Protein AF-A0A7X5D5G9-F1 (afdb_monomer)

Secondary structure (DSSP, 8-state):
-EEEEEETTTEEEEEESSS-S-EEEETT-EEEEES-EEEEE----SSS-S-TTTSTTS-SS-------EEEEEE-TT-EEEE-STT-EEEEEEE-TT-EEEEEGGGEEEEETTEEEEEEES-SSS--SS--EEEEEEE-STTEEEEEEESSSPEEEESSEEE-TTTEEEEESSPPEEEE-SSGGGTS-S--S--EEEEE-SSS-EEEE-SS----------S----PPP-------SSTTS-HHHHHHHHHHHHHHHHT-----

Solvent-accessible surface area (backbone atoms only — not comparable to full-atom values): 15563 Å² total; per-residue (Å²): 65,50,50,77,44,69,46,91,49,32,24,41,37,37,34,21,74,68,36,43,70,38,35,41,29,37,59,85,24,69,77,49,72,48,79,53,74,48,81,41,75,66,74,90,64,98,74,84,84,90,69,85,71,84,50,80,70,62,72,74,93,69,75,84,62,94,69,61,44,27,38,36,41,36,40,56,76,13,36,39,32,32,40,56,95,78,23,27,40,47,76,46,68,36,53,59,77,38,51,43,37,28,36,45,91,27,48,43,35,34,25,69,35,38,48,69,48,76,48,72,79,49,87,81,69,96,49,101,66,60,53,50,28,34,34,39,31,17,74,33,82,76,9,41,38,33,34,42,25,56,50,77,62,47,79,42,65,32,57,46,76,45,55,70,53,23,56,33,34,38,34,78,76,81,59,44,85,38,76,49,76,68,58,71,78,77,54,87,86,79,81,95,79,55,62,31,35,34,32,77,64,63,88,27,45,37,34,29,26,76,45,71,55,86,83,68,80,80,79,67,89,67,92,76,87,79,84,84,77,84,80,82,78,89,75,94,78,75,97,83,79,61,70,72,64,56,52,56,53,52,51,55,50,52,50,52,59,70,54,50,62,79,74,132

Radius of gyration: 20.41 Å; Cα contacts (8 Å, |Δi|>4): 511; chains: 1; bounding box: 40×58×58 Å

Sequence (264 aa):
MFQLTTVNELSCKAVSTDGKGALFTKAGAMIGYQGQCKFEKVLLGPEGNIAGALLGHIGRRLTGENMPLMKVISSVGSTSFYANLAQHVTIIDLYPGETLKVESENLLLFNDYCKYGFKFLAQGIISQKGLFTSELSATQQGAQVAILSEGNPLVLETPCCVDPDSIVAWTGADPEFKLDLSWKNLIGQASGESYMFDFKRAGYQVVVQPSERKSGIDIGIDGRGGRPNIQRNQTIQGAAGNIGDTLNSAGNVLERFSRMTLRR

pLDDT: mean 74.03, std 24.25, range [29.84, 98.56]

Nearest PDB structures (foldseek):
  1yox-assembly2_E  TM=7.279E-01  e=2.784E-07  Pseudomonas aeruginosa PAO1
  1yox-assembly2_D  TM=7.186E-01  e=1.103E-06  Pseudomonas aeruginosa PAO1
  1yox-assembly1_C  TM=7.330E-01  e=9.921E-07  Pseudomonas aeruginosa PAO1
  8ded-assembly1_J  TM=1.144E-01  e=3.363E+00  Western equine encephalitis virus

Structure (mmCIF, N/CA/C/O backbone):
data_AF-A0A7X5D5G9-F1
#
_entry.id   AF-A0A7X5D5G9-F1
#
loop_
_atom_site.group_PDB
_atom_site.id
_atom_site.type_symbol
_atom_site.label_atom_id
_atom_site.label_alt_id
_atom_site.label_comp_id
_atom_site.label_asym_id
_atom_site.label_entity_id
_atom_site.label_seq_id
_atom_site.pdbx_PDB_ins_code
_atom_site.Cartn_x
_atom_site.Cartn_y
_atom_site.Cartn_z
_atom_site.occupancy
_atom_site.B_iso_or_equiv
_atom_site.auth_seq_id
_atom_site.auth_comp_id
_atom_site.auth_asym_id
_atom_site.auth_atom_id
_atom_site.pdbx_PDB_model_num
ATOM 1 N N . MET A 1 1 ? -3.501 1.827 17.644 1.00 88.31 1 MET A N 1
ATOM 2 C CA . MET A 1 1 ? -2.755 1.135 16.593 1.00 88.31 1 MET A CA 1
ATOM 3 C C . MET A 1 1 ? -3.674 0.188 15.840 1.00 88.31 1 MET A C 1
ATOM 5 O O . MET A 1 1 ? -4.466 -0.528 16.449 1.00 88.31 1 MET A O 1
ATOM 9 N N . PHE A 1 2 ? -3.546 0.170 14.515 1.00 96.38 2 PHE A N 1
ATOM 10 C CA . PHE A 1 2 ? -4.108 -0.886 13.677 1.00 96.38 2 PHE A CA 1
ATOM 11 C C . PHE A 1 2 ? -3.010 -1.865 13.272 1.00 96.38 2 PHE A C 1
ATOM 13 O O . PHE A 1 2 ? -1.956 -1.437 12.798 1.00 96.38 2 PHE A O 1
ATOM 20 N N . GLN A 1 3 ? -3.282 -3.157 13.443 1.00 97.38 3 GLN A N 1
ATOM 21 C CA . GLN A 1 3 ? -2.441 -4.241 12.946 1.00 97.38 3 GLN A CA 1
ATOM 22 C C . GLN A 1 3 ? -3.082 -4.861 11.707 1.00 97.38 3 GLN A C 1
ATOM 24 O O . GLN A 1 3 ? -4.268 -5.204 11.718 1.00 97.38 3 GLN A O 1
ATOM 29 N N . LEU A 1 4 ? -2.292 -4.989 10.649 1.00 98.38 4 LEU A N 1
ATOM 30 C CA . LEU A 1 4 ? -2.701 -5.486 9.346 1.00 98.38 4 LEU A CA 1
ATOM 31 C C . LEU A 1 4 ? -2.241 -6.931 9.167 1.00 98.38 4 LEU A C 1
ATOM 33 O O . LEU A 1 4 ? -1.130 -7.294 9.547 1.00 98.38 4 LEU A O 1
ATOM 37 N N . THR A 1 5 ? -3.095 -7.748 8.555 1.00 98.12 5 THR A N 1
ATOM 38 C CA . THR A 1 5 ? -2.776 -9.126 8.154 1.00 98.12 5 THR A CA 1
ATOM 39 C C . THR A 1 5 ? -3.462 -9.460 6.834 1.00 98.12 5 THR A C 1
ATOM 41 O O . THR A 1 5 ? -4.621 -9.095 6.628 1.00 98.12 5 THR A O 1
ATOM 44 N N . THR A 1 6 ? -2.764 -10.153 5.937 1.00 97.25 6 THR A N 1
ATOM 45 C CA . THR A 1 6 ? -3.361 -10.655 4.697 1.00 97.25 6 THR A CA 1
ATOM 46 C C . THR A 1 6 ? -4.187 -11.901 5.013 1.00 97.25 6 THR A C 1
ATOM 48 O O . THR A 1 6 ? -3.763 -12.765 5.779 1.00 97.25 6 THR A O 1
ATOM 51 N N . VAL A 1 7 ? -5.380 -11.995 4.429 1.00 95.25 7 VAL A N 1
ATOM 52 C CA . VAL A 1 7 ? -6.303 -13.127 4.556 1.00 95.2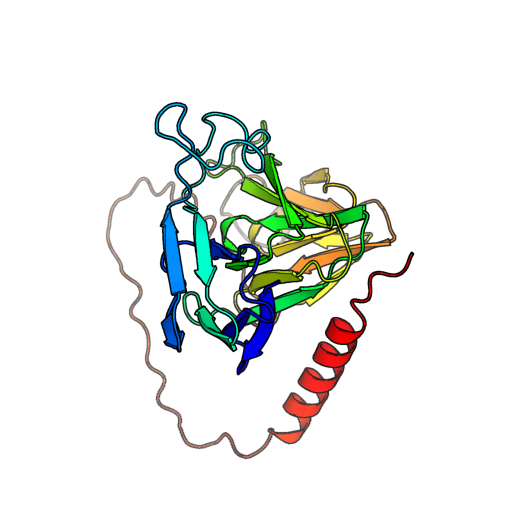5 7 VAL A CA 1
ATOM 53 C C . VAL A 1 7 ? -6.572 -13.677 3.163 1.00 95.25 7 VAL A C 1
ATOM 55 O O . VAL A 1 7 ? -7.089 -12.959 2.309 1.00 95.25 7 VAL A O 1
ATOM 58 N N . ASN A 1 8 ? -6.241 -14.954 2.953 1.00 92.75 8 ASN A N 1
ATOM 59 C CA . ASN A 1 8 ? -6.445 -15.668 1.687 1.00 92.75 8 ASN A CA 1
ATOM 60 C C . ASN A 1 8 ? -5.887 -14.919 0.464 1.00 92.75 8 ASN A C 1
ATOM 62 O O . ASN A 1 8 ? -6.521 -14.929 -0.585 1.00 92.75 8 ASN A O 1
ATOM 66 N N . GLU A 1 9 ? -4.757 -14.222 0.627 1.00 92.88 9 GLU A N 1
ATOM 67 C CA . GLU A 1 9 ? -4.044 -13.448 -0.408 1.00 92.88 9 GLU A CA 1
ATOM 68 C C . GLU A 1 9 ? -4.787 -12.229 -0.980 1.00 92.88 9 GLU A C 1
ATOM 70 O O . GLU A 1 9 ? -4.143 -11.269 -1.377 1.00 92.88 9 GLU A O 1
ATOM 75 N N . LEU A 1 10 ? -6.120 -12.211 -1.002 1.00 97.19 10 LEU A N 1
ATOM 76 C CA . LEU A 1 10 ? -6.924 -11.224 -1.740 1.00 97.19 10 LEU A CA 1
ATOM 77 C C . LEU A 1 10 ? -7.623 -10.199 -0.841 1.00 97.19 10 LEU A C 1
ATOM 79 O O . LEU A 1 10 ? -8.433 -9.389 -1.296 1.00 97.19 10 LEU A O 1
ATOM 83 N N . SER A 1 11 ? -7.405 -10.278 0.469 1.00 97.69 11 SER A N 1
ATOM 84 C CA . SER A 1 11 ? -8.049 -9.397 1.438 1.00 97.69 11 SER A CA 1
ATOM 85 C C . SER A 1 11 ? -7.084 -8.988 2.536 1.00 97.69 11 SER A C 1
ATOM 87 O O . SER A 1 11 ? -6.252 -9.769 2.986 1.00 97.69 11 SER A O 1
ATOM 89 N N . CYS A 1 12 ? -7.234 -7.759 3.014 1.00 98.50 12 CYS A N 1
ATOM 90 C CA . CYS A 1 12 ? -6.552 -7.261 4.195 1.00 98.50 12 CYS A CA 1
ATOM 91 C C . CYS A 1 12 ? -7.524 -7.238 5.372 1.00 98.50 12 CYS A C 1
ATOM 93 O O . CYS A 1 12 ? -8.586 -6.617 5.298 1.00 98.50 12 CYS A O 1
ATOM 95 N N . LYS A 1 13 ? -7.136 -7.854 6.485 1.00 98.56 13 LYS A N 1
ATOM 96 C CA . LYS A 1 13 ? -7.782 -7.701 7.787 1.00 98.56 13 LYS A CA 1
ATOM 97 C C . LYS A 1 13 ? -7.013 -6.664 8.598 1.00 98.56 13 LYS A C 1
ATOM 99 O O . LYS A 1 13 ? -5.803 -6.797 8.769 1.00 98.56 13 LYS A O 1
ATOM 104 N N . ALA A 1 14 ? -7.717 -5.670 9.126 1.00 98.38 14 ALA A N 1
ATOM 105 C CA . ALA A 1 14 ? -7.180 -4.689 10.058 1.00 98.38 14 ALA A CA 1
ATOM 106 C C . ALA A 1 14 ? -7.846 -4.858 11.428 1.00 98.38 14 ALA A C 1
ATOM 108 O O . ALA A 1 14 ? -9.072 -4.916 11.523 1.00 98.38 14 ALA A O 1
ATOM 109 N N . VAL A 1 15 ? -7.047 -4.927 12.490 1.00 98.25 15 VAL A N 1
ATOM 110 C CA . VAL A 1 15 ? -7.526 -5.044 13.875 1.00 98.25 15 VAL A CA 1
ATOM 111 C C . VAL A 1 15 ? -7.092 -3.816 14.660 1.00 98.25 15 VAL A C 1
ATOM 113 O O . VAL A 1 15 ? -5.905 -3.499 14.692 1.00 98.25 15 VAL A O 1
ATOM 116 N N . SER A 1 16 ? -8.036 -3.136 15.313 1.00 97.44 16 SER A N 1
ATOM 117 C CA . SER A 1 16 ? -7.721 -2.059 16.257 1.00 97.44 16 SER A CA 1
ATOM 118 C C . SER A 1 16 ? -7.306 -2.661 17.598 1.00 97.44 16 SER A C 1
ATOM 120 O O . SER A 1 16 ? -8.133 -3.215 18.323 1.00 97.44 16 SER A O 1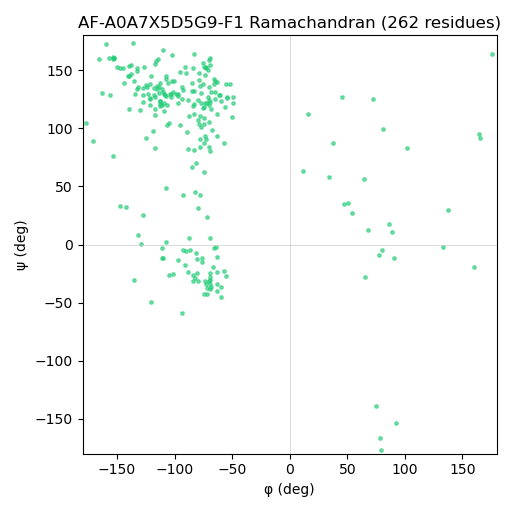
ATOM 122 N N . THR A 1 17 ? -6.019 -2.594 17.933 1.00 95.88 17 THR A N 1
ATOM 123 C CA . THR A 1 17 ? -5.458 -3.331 19.080 1.00 95.88 17 THR A CA 1
ATOM 124 C C . THR A 1 17 ? -5.617 -2.609 20.415 1.00 95.88 17 THR A C 1
ATOM 126 O O . THR A 1 17 ? -5.690 -3.255 21.454 1.00 95.88 17 THR A O 1
ATOM 129 N N . ASP A 1 18 ? -5.714 -1.283 20.407 1.00 92.62 18 ASP A N 1
ATOM 130 C CA . ASP A 1 18 ? -5.788 -0.436 21.607 1.00 92.62 18 ASP A CA 1
ATOM 131 C C . ASP A 1 18 ? -6.966 0.562 21.567 1.00 92.62 18 ASP A C 1
ATOM 133 O O . ASP A 1 18 ? -7.132 1.357 22.492 1.00 92.62 18 ASP A O 1
ATOM 137 N N . GLY A 1 19 ? -7.772 0.547 20.496 1.00 89.69 19 GLY A N 1
ATOM 138 C CA . GLY A 1 19 ? -8.865 1.500 20.274 1.00 89.69 19 GLY A CA 1
ATOM 139 C C . GLY A 1 19 ? -8.411 2.939 20.009 1.00 89.69 19 GLY A C 1
ATOM 140 O O . GLY A 1 19 ? -9.216 3.866 20.084 1.00 89.69 19 GLY A O 1
ATOM 141 N N . LYS A 1 20 ? -7.118 3.147 19.747 1.00 89.19 20 LYS A N 1
ATOM 142 C CA . LYS A 1 20 ? -6.501 4.447 19.483 1.00 89.19 20 LYS A CA 1
ATOM 143 C C . LYS A 1 20 ? -5.980 4.514 18.055 1.00 89.19 20 LYS A C 1
ATOM 145 O O . LYS A 1 20 ? -5.687 3.502 17.414 1.00 89.19 20 LYS A O 1
ATOM 150 N N . GLY A 1 21 ? -5.789 5.740 17.591 1.00 88.25 21 GLY A N 1
ATOM 151 C CA . GLY A 1 21 ? -5.238 6.008 16.273 1.00 88.25 21 GLY A CA 1
ATOM 152 C C . GLY A 1 21 ? -6.251 5.846 15.147 1.00 88.25 21 GLY A C 1
ATOM 153 O O . GLY A 1 21 ? -7.466 5.803 15.365 1.00 88.25 21 GLY A O 1
ATOM 154 N N . ALA A 1 22 ? -5.737 5.805 13.927 1.00 92.50 22 ALA A N 1
ATOM 155 C CA . ALA A 1 22 ? -6.527 5.742 12.711 1.00 92.50 22 ALA A CA 1
ATOM 156 C C . ALA A 1 22 ? -5.941 4.766 11.688 1.00 92.50 22 ALA A C 1
ATOM 158 O O . ALA A 1 22 ? -4.742 4.499 11.650 1.00 92.50 22 ALA A O 1
ATOM 159 N N . LEU A 1 23 ? -6.818 4.266 10.828 1.00 96.00 23 LEU A N 1
ATOM 160 C CA . LEU A 1 23 ? -6.461 3.568 9.603 1.00 96.00 23 LEU A CA 1
ATOM 161 C C . LEU A 1 23 ? -6.887 4.429 8.416 1.00 96.00 23 LEU A C 1
ATOM 163 O O . LEU A 1 23 ? -7.973 5.007 8.432 1.00 96.00 23 LEU A O 1
ATOM 167 N N . PHE A 1 24 ? -6.061 4.500 7.384 1.00 95.12 24 PHE A N 1
ATOM 168 C CA . PHE A 1 24 ? -6.395 5.164 6.130 1.00 95.12 24 PHE A CA 1
ATOM 169 C C . PHE A 1 24 ? -6.545 4.115 5.041 1.00 95.12 24 PHE A C 1
ATOM 171 O O . PHE A 1 24 ? -5.728 3.208 4.948 1.00 95.12 24 PHE A O 1
ATOM 178 N N . THR A 1 25 ? -7.596 4.205 4.233 1.00 95.50 25 THR A N 1
ATOM 179 C CA . THR A 1 25 ? -7.920 3.185 3.228 1.00 95.50 25 THR A CA 1
ATOM 180 C C . THR A 1 25 ? -8.512 3.799 1.971 1.00 95.50 25 THR A C 1
ATOM 182 O O . THR A 1 25 ? -9.168 4.839 2.032 1.00 95.50 25 THR A O 1
ATOM 185 N N . LYS A 1 26 ? -8.312 3.142 0.831 1.00 93.00 26 LYS A N 1
ATOM 186 C CA . LYS A 1 26 ? -8.991 3.433 -0.429 1.00 93.00 26 LYS A CA 1
ATOM 187 C C . LYS A 1 26 ? -10.508 3.396 -0.232 1.00 93.00 26 LYS A C 1
ATOM 189 O O . LYS A 1 26 ? -11.067 2.429 0.291 1.00 93.00 26 LYS A O 1
ATOM 194 N N . ALA A 1 27 ? -11.201 4.462 -0.628 1.00 89.62 27 ALA A N 1
ATOM 195 C CA . ALA A 1 27 ? -12.648 4.520 -0.482 1.00 89.62 27 ALA A CA 1
ATOM 196 C C . ALA A 1 27 ? -13.319 3.427 -1.322 1.00 89.62 27 ALA A C 1
ATOM 198 O O . ALA A 1 27 ? -12.918 3.155 -2.451 1.00 89.62 27 ALA A O 1
ATOM 199 N N . GLY A 1 28 ? -14.353 2.806 -0.756 1.00 90.69 28 GLY A N 1
ATOM 200 C CA . GLY A 1 28 ? -15.063 1.696 -1.392 1.00 90.69 28 GLY A CA 1
ATOM 201 C C . GLY A 1 28 ? -14.372 0.334 -1.274 1.00 90.69 28 GLY A C 1
ATOM 202 O O . GLY A 1 28 ? -14.982 -0.656 -1.654 1.00 90.69 28 GLY A O 1
ATOM 203 N N . ALA A 1 29 ? -13.163 0.247 -0.706 1.00 95.81 29 ALA A N 1
ATOM 204 C CA . ALA A 1 29 ? -12.456 -1.028 -0.553 1.00 95.81 29 ALA A CA 1
ATOM 205 C C . ALA A 1 29 ? -12.918 -1.863 0.657 1.00 95.81 29 ALA A C 1
ATOM 207 O O . ALA A 1 29 ? -12.544 -3.023 0.787 1.00 95.81 29 ALA A O 1
ATOM 208 N N . MET A 1 30 ? -13.699 -1.292 1.580 1.00 97.19 30 MET A N 1
ATOM 209 C CA . MET A 1 30 ? -14.206 -2.021 2.746 1.00 97.19 30 MET A CA 1
ATOM 210 C C . MET A 1 30 ? -15.268 -3.042 2.321 1.00 97.19 30 MET A C 1
ATOM 212 O O . MET A 1 30 ? -16.279 -2.675 1.726 1.00 97.19 30 MET A O 1
ATOM 216 N N . ILE A 1 31 ? -15.074 -4.300 2.719 1.00 97.31 31 ILE A N 1
ATOM 217 C CA . ILE A 1 31 ? -15.987 -5.414 2.418 1.00 97.31 31 ILE A CA 1
ATOM 218 C C . ILE A 1 31 ? -16.732 -5.950 3.651 1.00 97.31 31 ILE A C 1
ATOM 220 O O . ILE A 1 31 ? -17.692 -6.701 3.510 1.00 97.31 31 ILE A O 1
ATOM 224 N N . GLY A 1 32 ? -16.329 -5.559 4.863 1.00 97.25 32 GLY A N 1
ATOM 225 C CA . GLY A 1 32 ? -17.028 -5.915 6.100 1.00 97.25 32 GLY A CA 1
ATOM 226 C C . GLY A 1 32 ? -16.296 -5.436 7.353 1.00 97.25 32 GLY A C 1
ATOM 227 O O . GLY A 1 32 ? -15.116 -5.093 7.296 1.00 97.25 32 GLY A O 1
ATOM 228 N N . TYR A 1 33 ? -16.984 -5.413 8.496 1.00 97.75 33 TYR A N 1
ATOM 229 C CA . TYR A 1 33 ? -16.377 -5.133 9.799 1.00 97.75 33 TYR A CA 1
ATOM 230 C C . TYR A 1 33 ? -17.158 -5.789 10.946 1.00 97.75 33 TYR A C 1
ATOM 232 O O . TYR A 1 33 ? -18.323 -6.156 10.805 1.00 97.75 33 TYR A O 1
ATOM 240 N N . GLN A 1 34 ? -16.494 -5.945 12.086 1.00 97.81 34 GLN A N 1
ATOM 241 C CA . GLN A 1 34 ? -17.009 -6.490 13.336 1.00 97.81 34 GLN A CA 1
ATOM 242 C C . GLN A 1 34 ? -16.593 -5.558 14.478 1.00 97.81 34 GLN A C 1
ATOM 244 O O . GLN A 1 34 ? -15.430 -5.161 14.562 1.00 97.81 34 GLN A O 1
ATOM 249 N N . GLY A 1 35 ? -17.529 -5.224 15.366 1.00 96.25 35 GLY A N 1
ATOM 250 C CA . GLY A 1 35 ? -17.316 -4.234 16.424 1.00 96.25 35 GLY A CA 1
ATOM 251 C C . GLY A 1 35 ? -17.746 -2.827 16.007 1.00 96.25 35 GLY A C 1
ATOM 252 O O . GLY A 1 35 ? -18.643 -2.659 15.180 1.00 96.25 35 GLY A O 1
ATOM 253 N N . GLN A 1 36 ? -17.137 -1.809 16.612 1.00 95.19 36 GLN A N 1
ATOM 254 C CA . GLN A 1 36 ? -17.487 -0.409 16.386 1.00 95.19 36 GLN A CA 1
ATOM 255 C C . GLN A 1 36 ? -16.415 0.277 15.539 1.00 95.19 36 GLN A C 1
ATOM 257 O O . GLN A 1 36 ? -15.357 0.653 16.043 1.00 95.19 36 GLN A O 1
ATOM 262 N N . CYS A 1 37 ? -16.722 0.474 14.256 1.00 95.00 37 CYS A N 1
ATOM 263 C CA . CYS A 1 37 ? -15.883 1.187 13.295 1.00 95.00 37 CYS A CA 1
ATOM 264 C C . CYS A 1 37 ? -16.620 2.430 12.777 1.00 95.00 37 CYS A C 1
ATOM 266 O O . CYS A 1 37 ? -17.757 2.339 12.316 1.00 95.00 37 CYS A O 1
ATOM 268 N N . LYS A 1 38 ? -15.966 3.593 12.825 1.00 93.62 38 LYS A N 1
ATOM 269 C CA . LYS A 1 38 ? -16.439 4.852 12.239 1.00 93.62 38 LYS A CA 1
ATOM 270 C C . LYS A 1 38 ? -15.601 5.180 11.011 1.00 93.62 38 LYS A C 1
ATOM 272 O O . LYS A 1 38 ? -14.376 5.211 11.097 1.00 93.62 38 LYS A O 1
ATOM 277 N N . PHE A 1 39 ? -16.270 5.462 9.898 1.00 92.31 39 PHE A N 1
ATOM 278 C CA . PHE A 1 39 ? -15.648 5.773 8.615 1.00 92.31 39 PHE A CA 1
ATOM 279 C C . PHE A 1 39 ? -15.912 7.233 8.260 1.00 92.31 39 PHE A C 1
ATOM 281 O O . PHE A 1 39 ? -17.060 7.666 8.186 1.00 92.31 39 PHE A O 1
ATOM 288 N N . GLU A 1 40 ? -14.848 7.989 8.033 1.00 87.44 40 GLU A N 1
ATOM 289 C CA . GLU A 1 40 ? -14.899 9.407 7.704 1.00 87.44 40 GLU A CA 1
ATOM 290 C C . GLU A 1 40 ? -14.177 9.631 6.382 1.00 87.44 40 GLU A C 1
ATOM 292 O O . GLU A 1 40 ? -13.042 9.192 6.195 1.00 87.44 40 GLU A O 1
ATOM 297 N N . LYS A 1 41 ? -14.825 10.319 5.443 1.00 80.06 41 LYS A N 1
ATOM 298 C CA . LYS A 1 41 ? -14.147 10.722 4.213 1.00 80.06 41 LYS A CA 1
ATOM 299 C C . LYS A 1 41 ? -13.047 11.711 4.574 1.00 80.06 41 LYS A C 1
ATOM 301 O O . LYS A 1 41 ? -13.304 12.683 5.284 1.00 80.06 41 LYS A O 1
ATOM 306 N N . VAL A 1 42 ? -11.839 11.490 4.065 1.00 70.56 42 VAL A N 1
ATOM 307 C CA . VAL A 1 42 ? -10.761 12.468 4.213 1.00 70.56 42 VAL A CA 1
ATOM 308 C C . VAL A 1 42 ? -11.083 13.634 3.278 1.00 70.56 42 VAL A C 1
ATOM 310 O O . VAL A 1 42 ? -10.817 13.587 2.080 1.00 70.56 42 VAL A O 1
ATOM 313 N N . LEU A 1 43 ? -11.756 14.656 3.812 1.00 57.25 43 LEU A N 1
ATOM 314 C CA . LEU A 1 43 ? -12.044 15.889 3.088 1.00 57.25 43 LEU A CA 1
ATOM 315 C C . LEU A 1 43 ? -10.828 16.809 3.179 1.00 57.25 43 LEU A C 1
ATOM 317 O O . LEU A 1 43 ? -10.492 17.329 4.239 1.00 57.25 43 LEU A O 1
ATOM 321 N N . LEU A 1 44 ? -10.178 17.021 2.041 1.00 52.41 44 LEU A N 1
ATOM 322 C CA . LEU A 1 44 ? -9.107 17.998 1.890 1.00 52.41 44 LEU A CA 1
ATOM 323 C C . LEU A 1 44 ? -9.744 19.373 1.643 1.00 52.41 44 LEU A C 1
ATOM 325 O O . LEU A 1 44 ? -9.912 19.795 0.500 1.00 52.41 44 LEU A O 1
ATOM 329 N N . GLY A 1 45 ? -10.175 20.047 2.713 1.00 41.72 45 GLY A N 1
ATOM 330 C CA . GLY A 1 45 ? -10.899 21.320 2.633 1.00 41.72 45 GLY A CA 1
ATOM 331 C C . GLY A 1 45 ? -10.479 22.332 3.711 1.00 41.72 45 GLY A C 1
ATOM 332 O O . GLY A 1 45 ? -10.174 21.911 4.823 1.00 41.72 45 GLY A O 1
ATOM 333 N N . PRO A 1 46 ? -10.456 23.653 3.420 1.00 36.84 46 PRO A N 1
ATOM 334 C CA . PRO A 1 46 ? -10.034 24.685 4.378 1.00 36.84 46 PRO A CA 1
ATOM 335 C C . PRO A 1 46 ? -11.076 25.016 5.454 1.00 36.84 46 PRO A C 1
ATOM 337 O O . PRO A 1 46 ? -10.754 25.718 6.406 1.00 36.84 46 PRO A O 1
ATOM 340 N N . GLU A 1 47 ? -12.313 24.545 5.317 1.00 44.47 47 GLU A N 1
ATOM 341 C CA . GLU A 1 47 ? -13.387 24.836 6.261 1.00 44.47 47 GLU A CA 1
ATOM 342 C C . GLU A 1 47 ? -14.033 23.539 6.729 1.00 44.47 47 GLU A C 1
ATOM 344 O O . GLU A 1 47 ? -14.443 22.720 5.907 1.00 44.47 47 GLU A O 1
ATOM 349 N N . GLY A 1 48 ? -14.140 23.369 8.050 1.00 36.25 48 GLY A N 1
ATOM 350 C CA . GLY A 1 48 ? -15.056 22.371 8.603 1.00 36.25 48 GLY A CA 1
ATOM 351 C C . GLY A 1 48 ? -14.579 21.514 9.771 1.00 36.25 48 GLY A C 1
ATOM 352 O O . GLY A 1 48 ? -15.088 20.417 9.926 1.00 36.25 48 GLY A O 1
ATOM 353 N N . ASN A 1 49 ? -13.693 22.033 10.622 1.00 35.38 49 ASN A N 1
ATOM 354 C CA . ASN A 1 49 ? -13.637 21.745 12.063 1.00 35.38 49 ASN A CA 1
ATOM 355 C C . ASN A 1 49 ? -13.143 20.373 12.610 1.00 35.38 49 ASN A C 1
ATOM 357 O O . ASN A 1 49 ? -13.691 19.305 12.367 1.00 35.38 49 ASN A O 1
ATOM 361 N N . ILE A 1 50 ? -12.144 20.513 13.502 1.00 39.44 50 ILE A N 1
ATOM 362 C CA . ILE A 1 50 ? -11.655 19.643 14.597 1.00 39.44 50 ILE A CA 1
ATOM 363 C C . ILE A 1 50 ? -11.046 18.270 14.230 1.00 39.44 50 ILE A C 1
ATOM 365 O O . ILE A 1 50 ? -11.396 17.235 14.784 1.00 39.44 50 ILE A O 1
ATOM 369 N N . ALA A 1 51 ? -10.015 18.267 13.382 1.00 44.16 51 ALA A N 1
ATOM 370 C CA . ALA A 1 51 ? -8.920 17.274 13.440 1.00 44.16 51 ALA A CA 1
ATOM 371 C C . ALA A 1 51 ? -7.577 17.894 12.984 1.00 44.16 51 ALA A C 1
ATOM 373 O O . ALA A 1 51 ? -6.737 17.259 12.343 1.00 44.16 51 ALA A O 1
ATOM 374 N N . GLY A 1 52 ? -7.410 19.189 13.274 1.00 47.09 52 GLY A N 1
ATOM 375 C CA . GLY A 1 52 ? -6.436 20.102 12.670 1.00 47.09 52 GLY A CA 1
ATOM 376 C C . GLY A 1 52 ? -5.016 20.077 13.237 1.00 47.09 52 GLY A C 1
ATOM 377 O O . GLY A 1 52 ? -4.447 21.141 13.436 1.00 47.09 52 GLY A O 1
ATOM 378 N N . ALA A 1 53 ? -4.414 18.909 13.466 1.00 44.41 53 ALA A N 1
ATOM 379 C CA . ALA A 1 53 ? -2.986 18.856 13.828 1.00 44.41 53 ALA A CA 1
ATOM 380 C C . ALA A 1 53 ? -2.187 17.771 13.091 1.00 44.41 53 ALA A C 1
ATOM 382 O O . ALA A 1 53 ? -1.025 17.996 12.773 1.00 44.41 53 ALA A O 1
ATOM 383 N N . LEU A 1 54 ? -2.804 16.641 12.723 1.00 44.66 54 LEU A N 1
ATOM 384 C CA . LEU A 1 54 ? -2.118 15.596 11.942 1.00 44.66 54 LEU A CA 1
ATOM 385 C C . LEU A 1 54 ? -2.286 15.777 10.420 1.00 44.66 54 LEU A C 1
ATOM 387 O O . LEU A 1 54 ? -1.512 15.246 9.632 1.00 44.66 54 LEU A O 1
ATOM 391 N N . LEU A 1 55 ? -3.273 16.579 10.007 1.00 48.66 55 LEU A N 1
ATOM 392 C CA . LEU A 1 55 ? -3.595 16.867 8.604 1.00 48.66 55 LEU A CA 1
ATOM 393 C C . LEU A 1 55 ? -2.894 18.118 8.048 1.00 48.66 55 LEU A C 1
ATOM 395 O O . LEU A 1 55 ? -3.002 18.391 6.857 1.00 48.66 55 LEU A O 1
ATOM 399 N N . GLY A 1 56 ? -2.150 18.866 8.875 1.00 46.12 56 GLY A N 1
ATOM 400 C CA . GLY A 1 56 ? -1.515 20.139 8.493 1.00 46.12 56 GLY A CA 1
ATOM 401 C C . GLY A 1 56 ? -0.449 20.037 7.393 1.00 46.12 56 GLY A C 1
ATOM 402 O O . GLY A 1 56 ? -0.036 21.056 6.846 1.00 46.12 56 GLY A O 1
ATOM 403 N N . HIS A 1 57 ? -0.036 18.818 7.036 1.00 46.72 57 HIS A N 1
ATOM 404 C CA . HIS A 1 57 ? 0.908 18.551 5.949 1.00 46.72 57 HIS A CA 1
ATOM 405 C C . HIS A 1 57 ? 0.290 17.852 4.737 1.00 46.72 57 HIS A C 1
ATOM 407 O O . HIS A 1 57 ? 0.993 17.679 3.742 1.00 46.72 57 HIS A O 1
ATOM 413 N N . ILE A 1 58 ? -0.998 17.482 4.772 1.00 52.59 58 ILE A N 1
ATOM 414 C CA . ILE A 1 58 ? -1.663 16.961 3.575 1.00 52.59 58 ILE A CA 1
ATOM 415 C C . ILE A 1 58 ? -2.004 18.164 2.702 1.00 52.59 58 ILE A C 1
ATOM 417 O O . ILE A 1 58 ? -3.001 18.862 2.890 1.00 52.59 58 ILE A O 1
ATOM 421 N N . GLY A 1 59 ? -1.054 18.473 1.823 1.00 46.78 59 GLY A N 1
ATOM 422 C CA . GLY A 1 59 ? -1.045 19.637 0.963 1.00 46.78 59 GLY A CA 1
ATOM 423 C C . GLY A 1 59 ? -2.367 19.823 0.229 1.00 46.78 59 GLY A C 1
ATOM 424 O O . GLY A 1 59 ? -2.825 18.961 -0.512 1.00 46.78 59 GLY A O 1
ATOM 425 N N . ARG A 1 60 ? -2.953 20.998 0.469 1.00 46.62 60 ARG A N 1
ATOM 426 C CA . ARG A 1 60 ? -3.603 21.879 -0.508 1.00 46.62 60 ARG A CA 1
ATOM 427 C C . ARG A 1 60 ? -3.935 21.213 -1.847 1.00 46.62 60 ARG A C 1
ATOM 429 O O . ARG A 1 60 ? -3.041 21.007 -2.655 1.00 46.62 60 ARG A O 1
ATOM 436 N N . ARG A 1 61 ? -5.236 21.057 -2.117 1.00 43.78 61 ARG A N 1
ATOM 437 C CA . ARG A 1 61 ? -5.861 21.312 -3.433 1.00 43.78 61 ARG A CA 1
ATOM 438 C C . ARG A 1 61 ? -4.980 20.988 -4.656 1.00 43.78 61 ARG A C 1
ATOM 440 O O . ARG A 1 61 ? -4.750 21.853 -5.493 1.00 43.78 61 ARG A O 1
ATOM 447 N N . LEU A 1 62 ? -4.532 19.740 -4.755 1.00 41.44 62 LEU A N 1
ATOM 448 C CA . LEU A 1 62 ? -3.948 19.147 -5.962 1.00 41.44 62 LEU A CA 1
ATOM 449 C C . LEU A 1 62 ? -4.371 17.679 -6.106 1.00 41.44 62 LEU A C 1
ATOM 451 O O . LEU A 1 62 ? -3.636 16.860 -6.644 1.00 41.44 62 LEU A O 1
ATOM 455 N N . THR A 1 63 ? -5.572 17.308 -5.660 1.00 47.03 63 THR A N 1
ATOM 456 C CA . THR A 1 63 ? -6.093 15.966 -5.946 1.00 47.03 63 THR A CA 1
ATOM 457 C C . THR A 1 63 ? -6.688 15.938 -7.351 1.00 47.03 63 THR A C 1
ATOM 459 O O . THR A 1 63 ? -7.900 15.866 -7.531 1.00 47.03 63 THR A O 1
ATOM 462 N N . GLY A 1 64 ? -5.812 16.011 -8.356 1.00 44.50 64 GLY A N 1
ATOM 463 C CA . GLY A 1 64 ? -6.069 15.381 -9.654 1.00 44.50 64 GLY A CA 1
ATOM 464 C C . GLY A 1 64 ? -6.107 13.846 -9.546 1.00 44.50 64 GLY A C 1
ATOM 465 O O . GLY A 1 64 ? -6.392 13.169 -10.527 1.00 44.50 64 GLY A O 1
ATOM 466 N N . GLU A 1 65 ? -5.842 13.303 -8.352 1.00 51.91 65 GLU A N 1
ATOM 467 C CA . GLU A 1 65 ? -6.031 11.904 -7.989 1.00 51.91 65 GLU A CA 1
ATOM 468 C C . GLU A 1 65 ? -7.516 11.547 -7.895 1.00 51.91 65 GLU A C 1
ATOM 470 O O . GLU A 1 65 ? -8.253 12.035 -7.037 1.00 51.91 65 GLU A O 1
ATOM 475 N N . ASN A 1 66 ? -7.929 10.589 -8.717 1.00 53.59 66 ASN A N 1
ATOM 476 C CA . ASN A 1 66 ? -9.189 9.868 -8.570 1.00 53.59 66 ASN A CA 1
ATOM 477 C C . ASN A 1 66 ? -9.096 8.758 -7.495 1.00 53.59 66 ASN A C 1
ATOM 479 O O . ASN A 1 66 ? -9.729 7.713 -7.636 1.00 53.59 66 ASN A O 1
ATOM 483 N N . MET A 1 67 ? -8.285 8.930 -6.438 1.00 67.06 67 MET A N 1
ATOM 484 C CA . MET A 1 67 ? -8.229 7.975 -5.324 1.00 67.06 67 MET A CA 1
ATOM 485 C C . MET A 1 67 ? -8.678 8.614 -4.001 1.00 67.06 67 MET A C 1
ATOM 487 O O . MET A 1 67 ? -7.858 9.031 -3.184 1.00 67.06 67 MET A O 1
ATOM 491 N N . PRO A 1 68 ? -9.994 8.687 -3.748 1.00 75.06 68 PRO A N 1
ATOM 492 C CA . PRO A 1 68 ? -10.505 9.119 -2.453 1.00 75.06 68 PRO A CA 1
ATOM 493 C C . PRO A 1 68 ? -10.027 8.183 -1.330 1.00 75.06 68 PRO A C 1
ATOM 495 O O . PRO A 1 68 ? -10.227 6.972 -1.407 1.00 75.06 68 PRO A O 1
ATOM 498 N N . LEU A 1 69 ? -9.448 8.748 -0.265 1.00 85.25 69 LEU A N 1
ATOM 499 C CA . LEU A 1 69 ? -9.122 8.030 0.971 1.00 85.25 69 LEU A CA 1
ATOM 500 C C . LEU A 1 69 ? -10.227 8.198 2.029 1.00 85.25 69 LEU A C 1
ATOM 502 O O . LEU A 1 69 ? -10.889 9.236 2.135 1.00 85.25 69 LEU A O 1
ATOM 506 N N . MET A 1 70 ? -10.391 7.169 2.850 1.00 89.31 70 MET A N 1
ATOM 507 C CA . MET A 1 70 ? -11.256 7.118 4.024 1.00 89.31 70 MET A CA 1
ATOM 508 C C . MET A 1 70 ? -10.394 6.946 5.270 1.00 89.31 70 MET A C 1
ATOM 510 O O . MET A 1 70 ? -9.482 6.122 5.289 1.00 89.31 70 MET A O 1
ATOM 514 N N . LYS A 1 71 ? -10.711 7.692 6.324 1.00 92.81 71 LYS A N 1
ATOM 515 C CA . LYS A 1 71 ? -10.1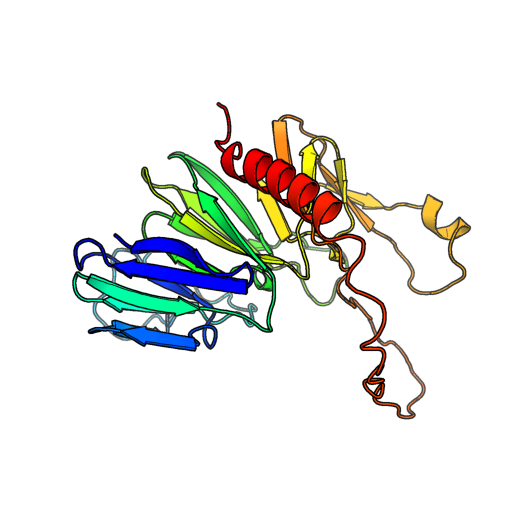66 7.505 7.664 1.00 92.81 71 LYS A CA 1
ATOM 516 C C . LYS A 1 71 ? -11.103 6.604 8.457 1.00 92.81 71 LYS A C 1
ATOM 518 O O . LYS A 1 71 ? -12.318 6.797 8.439 1.00 92.81 71 LYS A O 1
ATOM 523 N N . VAL A 1 72 ? -10.540 5.648 9.176 1.00 94.62 72 VAL A N 1
ATOM 524 C CA . VAL A 1 72 ? -11.275 4.709 10.019 1.00 94.62 72 VAL A CA 1
ATOM 525 C C . VAL A 1 72 ? -10.770 4.832 11.445 1.00 94.62 72 VAL A C 1
ATOM 527 O O . VAL A 1 72 ? -9.572 4.734 11.703 1.00 94.62 72 VAL A O 1
ATOM 530 N N . ILE A 1 73 ? -11.693 5.054 12.373 1.00 94.88 73 ILE A N 1
ATOM 531 C CA . ILE A 1 73 ? -11.445 5.055 13.817 1.00 94.88 73 ILE A CA 1
ATOM 532 C C . ILE A 1 73 ? -12.292 3.932 14.395 1.00 94.88 73 ILE A C 1
ATOM 534 O O . ILE A 1 73 ? -13.444 3.768 14.000 1.00 94.88 73 ILE A O 1
ATOM 538 N N . SER A 1 74 ? -11.732 3.110 15.276 1.00 95.19 74 SER A N 1
ATOM 539 C CA . SER A 1 74 ? -12.447 1.948 15.810 1.00 95.19 74 SER A CA 1
ATOM 540 C C . SER A 1 74 ? -12.192 1.757 17.295 1.00 95.19 74 SER A C 1
ATOM 542 O O . SER A 1 74 ? -11.145 2.159 17.798 1.00 95.19 74 SER A O 1
ATOM 544 N N . SER A 1 75 ? -13.142 1.131 17.989 1.00 96.19 75 SER A N 1
ATOM 545 C CA . SER A 1 75 ? -12.926 0.691 19.367 1.00 96.19 75 SER A CA 1
ATOM 546 C C . SER A 1 75 ? -11.941 -0.478 19.412 1.00 96.19 75 SER A C 1
ATOM 548 O O . SER A 1 75 ? -11.793 -1.219 18.436 1.00 96.19 75 SER A O 1
ATOM 550 N N . VAL A 1 76 ? -11.326 -0.687 20.577 1.00 97.19 76 VAL A N 1
ATOM 551 C CA . VAL A 1 76 ? -10.441 -1.831 20.829 1.00 97.19 76 VAL A CA 1
ATOM 552 C C . VAL A 1 76 ? -11.119 -3.158 20.465 1.00 97.19 76 VAL A C 1
ATOM 554 O O . VAL A 1 76 ? -12.308 -3.350 20.722 1.00 97.19 76 VAL A O 1
ATOM 557 N N . GLY A 1 77 ? -10.368 -4.054 19.825 1.00 95.88 77 GLY A N 1
ATOM 558 C CA . GLY A 1 77 ? -10.829 -5.372 19.383 1.00 95.88 77 GLY A CA 1
ATOM 559 C C . GLY A 1 77 ? -11.676 -5.367 18.107 1.00 95.88 77 GLY A C 1
ATOM 560 O O . GLY A 1 77 ? -11.933 -6.435 17.550 1.00 95.88 77 GLY A O 1
ATOM 561 N N . SER A 1 78 ? -12.087 -4.198 17.606 1.00 97.75 78 SER A N 1
ATOM 562 C CA . SER A 1 78 ? -12.821 -4.115 16.342 1.00 97.75 78 SER A CA 1
ATOM 563 C C . SER A 1 78 ? -11.945 -4.550 15.173 1.00 97.75 78 SER A C 1
ATOM 565 O O . SER A 1 78 ? -10.747 -4.258 15.122 1.00 97.75 78 SER A O 1
ATOM 567 N N . THR A 1 79 ? -12.566 -5.234 14.220 1.00 98.00 79 THR A N 1
ATOM 568 C CA . THR A 1 79 ? -11.915 -5.776 13.029 1.00 98.00 79 THR A CA 1
ATOM 569 C C . THR A 1 79 ? -12.616 -5.256 11.784 1.00 98.00 79 THR A C 1
ATOM 571 O O . THR A 1 79 ? -13.839 -5.306 11.707 1.00 98.00 79 THR A O 1
ATOM 574 N N . SER A 1 80 ? -11.863 -4.824 10.781 1.00 98.19 80 SER A N 1
ATOM 575 C CA . SER A 1 80 ? -12.381 -4.477 9.457 1.00 98.19 80 SER A CA 1
ATOM 576 C C . SER A 1 80 ? -11.636 -5.229 8.356 1.00 98.19 80 SER A C 1
ATOM 578 O O . SER A 1 80 ? -10.485 -5.635 8.522 1.00 98.19 80 SER A O 1
ATOM 580 N N . PHE A 1 81 ? -12.319 -5.451 7.237 1.00 98.44 81 PHE A N 1
ATOM 581 C CA . PHE A 1 81 ? -11.834 -6.221 6.097 1.00 98.44 81 PHE A CA 1
ATOM 582 C C . PHE A 1 81 ? -11.905 -5.379 4.827 1.00 98.44 81 PHE A C 1
ATOM 584 O O . PHE A 1 81 ? -12.907 -4.697 4.584 1.00 98.44 81 PHE A O 1
ATOM 591 N N . TYR A 1 82 ? -10.857 -5.461 4.011 1.00 98.50 82 TYR A N 1
ATOM 592 C CA . TYR A 1 82 ? -10.696 -4.660 2.804 1.00 98.50 82 TYR A CA 1
ATOM 593 C C . TYR A 1 82 ? -10.212 -5.510 1.638 1.00 98.50 82 TYR A C 1
ATOM 595 O O . TYR A 1 82 ? -9.344 -6.362 1.811 1.00 98.50 82 TYR A O 1
ATOM 603 N N . ALA A 1 83 ? -10.744 -5.249 0.452 1.00 97.94 83 ALA A N 1
ATOM 604 C CA . ALA A 1 83 ? -10.321 -5.865 -0.796 1.00 97.94 83 ALA A CA 1
ATOM 605 C C . ALA A 1 83 ? -10.616 -4.920 -1.964 1.00 97.94 83 ALA A C 1
ATOM 607 O O . ALA A 1 83 ? -11.456 -4.027 -1.859 1.00 97.94 83 ALA A O 1
ATOM 608 N N . ASN A 1 84 ? -9.953 -5.136 -3.096 1.00 95.94 84 ASN A N 1
ATOM 609 C CA . ASN A 1 84 ? -10.247 -4.411 -4.325 1.00 95.94 84 ASN A CA 1
ATOM 610 C C . ASN A 1 84 ? -10.185 -5.371 -5.510 1.00 95.94 84 ASN A C 1
ATOM 612 O O . ASN A 1 84 ? -9.131 -5.931 -5.775 1.00 95.94 84 ASN A O 1
ATOM 616 N N . LEU A 1 85 ? -11.313 -5.581 -6.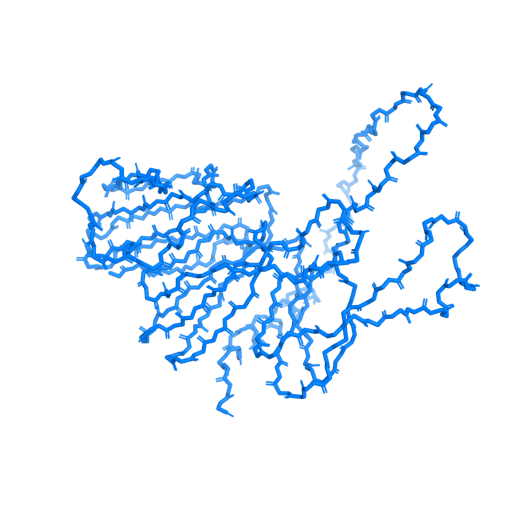195 1.00 94.50 85 LEU A N 1
ATOM 617 C CA . LEU A 1 85 ? -11.401 -6.329 -7.461 1.00 94.50 85 LEU A CA 1
ATOM 618 C C . LEU A 1 85 ? -10.661 -7.687 -7.488 1.00 94.50 85 LEU A C 1
ATOM 620 O O . LEU A 1 85 ? -10.121 -8.066 -8.521 1.00 94.50 85 LEU A O 1
ATOM 624 N N . ALA A 1 86 ? -10.637 -8.417 -6.365 1.00 95.06 86 ALA A N 1
ATOM 625 C CA . ALA A 1 86 ? -9.890 -9.674 -6.214 1.00 95.06 86 ALA A CA 1
ATOM 626 C C . ALA A 1 86 ? -8.386 -9.569 -6.559 1.00 95.06 86 ALA A C 1
ATOM 628 O O . ALA A 1 86 ? -7.765 -10.556 -6.947 1.00 95.06 86 ALA A O 1
ATOM 629 N N . GLN A 1 87 ? -7.802 -8.378 -6.414 1.00 96.75 87 GLN A N 1
ATOM 630 C CA . GLN A 1 87 ? -6.364 -8.160 -6.531 1.00 96.75 87 GLN A CA 1
ATOM 631 C C . GLN A 1 87 ? -5.627 -8.758 -5.330 1.00 96.75 87 GLN A C 1
ATOM 633 O O . GLN A 1 87 ? -6.159 -8.818 -4.218 1.00 96.75 87 GLN A O 1
ATOM 638 N N . HIS A 1 88 ? -4.387 -9.176 -5.565 1.00 97.75 88 HIS A N 1
ATOM 639 C CA . HIS A 1 88 ? -3.511 -9.715 -4.538 1.00 97.75 88 HIS A CA 1
ATOM 640 C C . HIS A 1 88 ? -3.079 -8.599 -3.578 1.00 97.75 88 HIS A C 1
ATOM 642 O O . HIS A 1 88 ? -2.723 -7.498 -4.000 1.00 97.75 88 HIS A O 1
ATOM 648 N N . VAL A 1 89 ? -3.116 -8.886 -2.280 1.00 98.38 89 VAL A N 1
ATOM 649 C CA . VAL A 1 89 ? -2.836 -7.960 -1.184 1.00 98.38 89 VAL A CA 1
ATOM 650 C C . VAL A 1 89 ? -1.512 -8.328 -0.531 1.00 98.38 89 VAL A C 1
ATOM 652 O O . VAL A 1 89 ? -1.389 -9.357 0.135 1.00 98.38 89 VAL A O 1
ATOM 655 N N . THR A 1 90 ? -0.542 -7.425 -0.640 1.00 97.62 90 THR A N 1
ATOM 656 C CA . THR A 1 90 ? 0.750 -7.549 0.049 1.00 97.62 90 THR A CA 1
ATOM 657 C C . THR A 1 90 ? 0.834 -6.505 1.148 1.00 97.62 90 THR A C 1
ATOM 659 O O . THR A 1 90 ? 0.568 -5.331 0.899 1.00 97.62 90 THR A O 1
ATOM 662 N N . ILE A 1 91 ? 1.209 -6.913 2.359 1.00 98.19 91 ILE A N 1
ATOM 663 C CA . ILE A 1 91 ? 1.502 -5.986 3.456 1.00 98.19 91 ILE A CA 1
ATOM 664 C C . ILE A 1 91 ? 3.009 -5.804 3.537 1.00 98.19 91 ILE A C 1
ATOM 666 O O . ILE A 1 91 ? 3.753 -6.780 3.577 1.00 98.19 91 ILE A O 1
ATOM 670 N N . ILE A 1 92 ? 3.432 -4.547 3.566 1.00 97.06 92 ILE A N 1
ATOM 671 C CA . ILE A 1 92 ? 4.816 -4.129 3.723 1.00 97.06 92 ILE A CA 1
ATOM 672 C C . ILE A 1 92 ? 4.941 -3.466 5.092 1.00 97.06 92 ILE A C 1
ATOM 674 O O . ILE A 1 92 ? 4.267 -2.470 5.375 1.00 97.06 92 ILE A O 1
ATOM 678 N N . ASP A 1 93 ? 5.805 -4.033 5.926 1.00 96.38 93 ASP A N 1
ATOM 679 C CA . ASP A 1 93 ? 6.239 -3.422 7.176 1.00 96.38 93 ASP A CA 1
ATOM 680 C C . ASP A 1 93 ? 7.375 -2.438 6.884 1.00 96.38 93 ASP A C 1
ATOM 682 O O . ASP A 1 93 ? 8.324 -2.770 6.175 1.00 96.38 93 ASP A O 1
ATOM 686 N N . LEU A 1 94 ? 7.280 -1.230 7.436 1.00 94.88 94 LEU A N 1
ATOM 687 C CA . LEU A 1 94 ? 8.290 -0.185 7.280 1.00 94.88 94 LEU A CA 1
ATOM 688 C C . LEU A 1 94 ? 8.971 0.105 8.621 1.00 94.88 94 LEU A C 1
ATOM 690 O O . LEU A 1 94 ? 8.314 0.255 9.659 1.00 94.88 94 LEU A O 1
ATOM 694 N N . TYR A 1 95 ? 10.294 0.230 8.597 1.00 94.44 95 TYR A N 1
ATOM 695 C CA . TYR A 1 95 ? 11.089 0.684 9.733 1.00 94.44 95 TYR A CA 1
ATOM 696 C C . TYR A 1 95 ? 11.131 2.210 9.815 1.00 94.44 95 TYR A C 1
ATOM 698 O O . TYR A 1 95 ? 11.060 2.889 8.792 1.00 94.44 95 TYR A O 1
ATOM 706 N N . PRO A 1 96 ? 11.287 2.787 11.021 1.00 94.06 96 PRO A N 1
ATOM 707 C CA . PRO A 1 96 ? 11.407 4.233 11.185 1.00 94.06 96 PRO A CA 1
A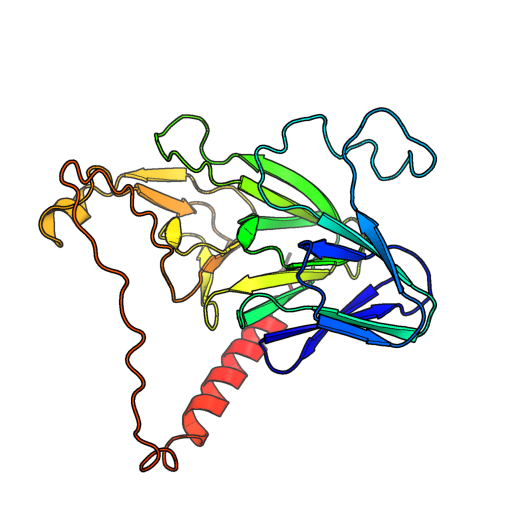TOM 708 C C . PRO A 1 96 ? 12.445 4.854 10.239 1.00 94.06 96 PRO A C 1
ATOM 710 O O . PRO A 1 96 ? 13.601 4.437 10.219 1.00 94.06 96 PRO A O 1
ATOM 713 N N . GLY A 1 97 ? 12.031 5.876 9.486 1.00 89.75 97 GLY A N 1
ATOM 714 C CA . GLY A 1 97 ? 12.873 6.555 8.493 1.00 89.75 97 GLY A CA 1
ATOM 715 C C . GLY A 1 97 ? 12.806 5.966 7.081 1.00 89.75 97 GLY A C 1
ATOM 716 O O . GLY A 1 97 ? 13.244 6.621 6.136 1.00 89.75 97 GLY A O 1
ATOM 717 N N . GLU A 1 98 ? 12.215 4.785 6.904 1.00 92.94 98 GLU A N 1
ATOM 718 C CA . GLU A 1 98 ? 11.984 4.213 5.580 1.00 92.94 98 GLU A CA 1
ATOM 719 C C . GLU A 1 98 ? 10.839 4.905 4.861 1.00 92.94 98 GLU A C 1
ATOM 721 O O . GLU A 1 98 ? 9.918 5.461 5.466 1.00 92.94 98 GLU A O 1
ATOM 726 N N . THR A 1 99 ? 10.915 4.875 3.535 1.00 94.75 99 THR A N 1
ATOM 727 C CA . THR A 1 99 ? 9.888 5.423 2.659 1.00 94.75 99 THR A CA 1
ATOM 728 C C . THR A 1 99 ? 9.587 4.442 1.542 1.00 94.75 99 THR A C 1
ATOM 730 O O . THR A 1 99 ? 10.493 3.975 0.848 1.00 94.75 99 THR A O 1
ATOM 733 N N . LEU A 1 100 ? 8.299 4.172 1.366 1.00 96.62 100 LEU A N 1
ATOM 734 C CA . LEU A 1 100 ? 7.744 3.387 0.281 1.00 96.62 100 LEU A CA 1
ATOM 735 C C . LEU A 1 100 ? 6.980 4.314 -0.656 1.00 96.62 100 LEU A C 1
ATOM 737 O O . LEU A 1 100 ? 6.129 5.092 -0.224 1.00 96.62 100 LEU A O 1
ATOM 741 N N . LYS A 1 101 ? 7.268 4.210 -1.946 1.00 95.19 101 LYS A N 1
ATOM 742 C CA . LYS A 1 101 ? 6.510 4.878 -2.998 1.00 95.19 101 LYS A CA 1
ATOM 743 C C . LYS A 1 101 ? 5.630 3.841 -3.658 1.00 95.19 101 LYS A C 1
ATOM 745 O O . LYS A 1 101 ? 6.114 2.771 -4.005 1.00 95.19 101 LYS A O 1
ATOM 750 N N . VAL A 1 102 ? 4.349 4.142 -3.781 1.00 94.19 102 VAL A N 1
ATOM 751 C CA . VAL A 1 102 ? 3.340 3.232 -4.320 1.00 94.19 102 VAL A CA 1
ATOM 752 C C . VAL A 1 102 ? 2.596 3.971 -5.416 1.00 94.19 102 VAL A C 1
ATOM 754 O O . VAL A 1 102 ? 2.199 5.124 -5.231 1.00 94.19 102 VAL A O 1
ATOM 757 N N . GLU A 1 103 ? 2.389 3.316 -6.550 1.00 90.38 103 GLU A N 1
ATOM 758 C CA . GLU A 1 103 ? 1.423 3.792 -7.531 1.00 90.38 103 GLU A CA 1
ATOM 759 C C . GLU A 1 103 ? 0.067 3.966 -6.853 1.00 90.38 103 GLU A C 1
ATOM 761 O O . GLU A 1 103 ? -0.428 3.056 -6.188 1.00 90.38 103 GLU A O 1
ATOM 766 N N . SER A 1 104 ? -0.530 5.152 -6.966 1.00 86.50 104 SER A N 1
ATOM 767 C CA . SER A 1 104 ? -1.664 5.497 -6.103 1.00 86.50 104 SER A CA 1
ATOM 768 C C . SER A 1 104 ? -2.820 4.522 -6.279 1.00 86.50 104 SER A C 1
ATOM 770 O O . SER A 1 104 ? -3.437 4.128 -5.300 1.00 86.50 104 SER A O 1
ATOM 772 N N . GLU A 1 105 ? -3.077 4.027 -7.492 1.00 86.94 105 GLU A N 1
ATOM 773 C CA . GLU A 1 105 ? -4.136 3.040 -7.711 1.00 86.94 105 GLU A CA 1
ATOM 774 C C . GLU A 1 105 ? -3.911 1.698 -6.993 1.00 86.94 105 GLU A C 1
ATOM 776 O O . GLU A 1 105 ? -4.889 1.012 -6.675 1.00 86.94 105 GLU A O 1
ATOM 781 N N . ASN A 1 106 ? -2.658 1.369 -6.674 1.00 93.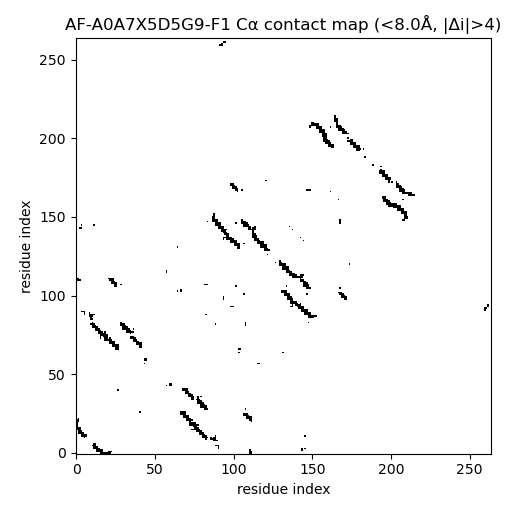69 106 ASN A N 1
ATOM 782 C CA . ASN A 1 106 ? -2.256 0.158 -5.975 1.00 93.69 106 ASN A CA 1
ATOM 783 C C . ASN A 1 106 ? -2.224 0.315 -4.452 1.00 93.69 106 ASN A C 1
ATOM 785 O O . ASN A 1 106 ? -2.018 -0.670 -3.750 1.00 93.69 106 ASN A O 1
ATOM 789 N N . LEU A 1 107 ? -2.440 1.505 -3.893 1.00 95.00 107 LEU A N 1
ATOM 790 C CA . LEU A 1 107 ? -2.521 1.660 -2.443 1.00 95.00 107 LEU A CA 1
ATOM 791 C C . LEU A 1 107 ? -3.885 1.168 -1.929 1.00 95.00 107 LEU A C 1
ATOM 793 O O . LEU A 1 107 ? -4.932 1.681 -2.328 1.00 95.00 107 LEU A O 1
ATOM 797 N N . LEU A 1 108 ? -3.893 0.189 -1.015 1.00 9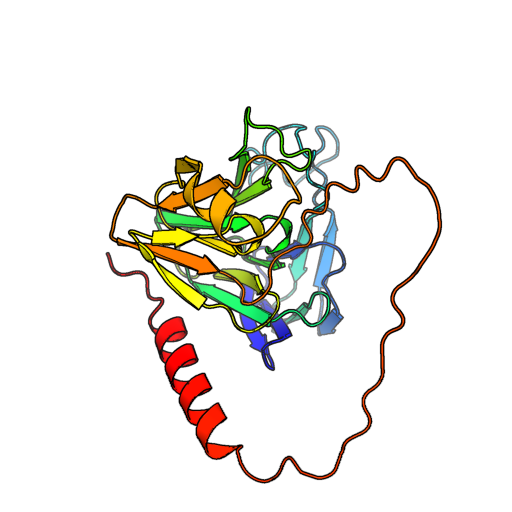6.81 108 LEU A N 1
ATOM 798 C CA . LEU A 1 108 ? -5.126 -0.299 -0.386 1.00 96.81 108 LEU A CA 1
ATOM 799 C C . LEU A 1 108 ? -5.409 0.426 0.929 1.00 96.81 108 LEU A C 1
ATOM 801 O O . LEU A 1 108 ? -6.487 0.998 1.108 1.00 96.81 108 LEU A O 1
ATOM 805 N N . LEU A 1 109 ? -4.476 0.346 1.880 1.00 97.31 109 LEU A N 1
ATOM 806 C CA . LEU A 1 109 ? -4.614 0.944 3.208 1.00 97.31 109 LEU A CA 1
ATOM 807 C C . LEU A 1 109 ? -3.284 1.001 3.957 1.00 97.31 109 LEU A C 1
ATOM 809 O O . LEU A 1 109 ? -2.363 0.254 3.658 1.00 97.31 109 LEU A O 1
ATOM 813 N N . PHE A 1 110 ? -3.197 1.870 4.954 1.00 97.62 110 PHE A N 1
ATOM 814 C CA . PHE A 1 110 ? -2.037 2.014 5.828 1.00 97.62 110 PHE A CA 1
ATOM 815 C C . PHE A 1 110 ? -2.470 2.493 7.215 1.00 97.62 110 PHE A C 1
ATOM 817 O O . PHE A 1 110 ? -3.508 3.148 7.365 1.00 97.62 110 PHE A O 1
ATOM 824 N N . ASN A 1 111 ? -1.694 2.159 8.244 1.00 96.19 111 ASN A N 1
ATOM 825 C CA . ASN A 1 111 ? -1.946 2.654 9.597 1.00 96.19 111 ASN A CA 1
ATOM 826 C C . ASN A 1 111 ? -1.355 4.060 9.811 1.00 96.19 111 ASN A C 1
ATOM 828 O O . ASN A 1 111 ? -0.523 4.542 9.046 1.00 96.19 111 ASN A O 1
ATOM 832 N N . ASP A 1 112 ? -1.798 4.746 10.861 1.00 93.44 112 ASP A N 1
ATOM 833 C CA . ASP A 1 112 ? -1.398 6.121 11.187 1.00 93.44 112 ASP A CA 1
ATOM 834 C C . ASP A 1 112 ? 0.057 6.290 11.654 1.00 93.44 112 ASP A C 1
ATOM 836 O O . ASP A 1 112 ? 0.464 7.391 12.026 1.00 93.44 112 ASP A O 1
ATOM 840 N N . TYR A 1 113 ? 0.855 5.222 11.610 1.00 94.88 113 TYR A N 1
ATOM 841 C CA . TYR A 1 113 ? 2.301 5.273 11.834 1.00 94.88 113 TYR A CA 1
ATOM 842 C C . TYR A 1 113 ? 3.058 5.589 10.532 1.00 94.88 113 TYR A C 1
ATOM 844 O O . TYR A 1 113 ? 4.272 5.795 10.545 1.00 94.88 113 TYR A O 1
ATOM 852 N N . CYS A 1 114 ? 2.342 5.678 9.408 1.00 92.69 114 CYS A N 1
ATOM 853 C CA . CYS A 1 114 ? 2.848 6.200 8.149 1.00 92.69 114 CYS A CA 1
ATOM 854 C C . CYS A 1 114 ? 2.456 7.674 7.986 1.00 92.69 114 CYS A C 1
ATOM 856 O O . CYS A 1 114 ? 1.283 8.047 8.074 1.00 92.69 114 CYS A O 1
ATOM 858 N N . LYS A 1 115 ? 3.433 8.520 7.662 1.00 91.19 115 LYS A N 1
ATOM 859 C CA . LYS A 1 115 ? 3.193 9.847 7.098 1.00 91.19 115 LYS A CA 1
ATOM 860 C C . LYS A 1 115 ? 2.897 9.694 5.607 1.00 91.19 115 LYS A C 1
ATOM 862 O O . LYS A 1 115 ? 3.722 9.154 4.878 1.00 91.19 115 LYS A O 1
ATOM 867 N N . TYR A 1 116 ? 1.749 10.207 5.176 1.00 87.94 116 TYR A N 1
ATOM 868 C CA . TYR A 1 116 ? 1.324 10.210 3.777 1.00 87.94 116 TYR A CA 1
ATOM 869 C C . TYR A 1 116 ? 1.739 11.504 3.067 1.00 87.94 116 TYR A C 1
ATOM 871 O O . TYR A 1 116 ? 1.510 12.606 3.575 1.00 87.94 116 TYR A O 1
ATOM 879 N N . GLY A 1 117 ? 2.320 11.358 1.884 1.00 84.31 117 GLY A N 1
ATOM 880 C CA . GLY A 1 117 ? 2.624 12.408 0.924 1.00 84.31 117 GLY A CA 1
ATOM 881 C C . GLY A 1 117 ? 2.248 11.973 -0.490 1.00 84.31 117 GLY A C 1
ATOM 882 O O . GLY A 1 117 ? 1.867 10.828 -0.726 1.00 84.31 117 GLY A O 1
ATOM 883 N N . PHE A 1 118 ? 2.354 12.900 -1.435 1.00 79.25 118 PHE A N 1
ATOM 884 C CA . PHE A 1 118 ? 2.088 12.646 -2.846 1.00 79.25 118 PHE A CA 1
ATOM 885 C C . PHE A 1 118 ? 3.216 13.222 -3.692 1.00 79.25 118 PHE A C 1
ATOM 887 O O . PHE A 1 118 ? 3.810 14.249 -3.347 1.00 79.25 118 PHE A O 1
ATOM 894 N N . LYS A 1 119 ? 3.471 12.589 -4.832 1.00 77.75 119 LYS A N 1
ATOM 895 C CA . LYS A 1 119 ? 4.408 13.084 -5.834 1.00 77.75 119 LYS A CA 1
ATOM 896 C C . LYS A 1 119 ? 3.960 12.708 -7.239 1.00 77.75 119 LYS A C 1
ATOM 898 O O . LYS A 1 119 ? 3.324 11.682 -7.464 1.00 77.75 119 LYS A O 1
ATOM 903 N N . PHE A 1 120 ? 4.358 13.536 -8.192 1.00 74.69 120 PHE A N 1
ATOM 904 C CA . PHE A 1 120 ? 4.184 13.274 -9.612 1.00 74.69 120 PHE A CA 1
ATOM 905 C C . PHE A 1 120 ? 5.539 12.919 -10.203 1.00 74.69 120 PHE A C 1
ATOM 907 O O . PHE A 1 120 ? 6.456 13.735 -10.146 1.00 74.69 120 PHE A O 1
ATOM 914 N N . LEU A 1 121 ? 5.670 11.723 -10.773 1.00 69.44 121 LEU A N 1
ATOM 915 C CA . LEU A 1 121 ? 6.904 11.337 -11.464 1.00 69.44 121 LEU A CA 1
ATOM 916 C C . LEU A 1 121 ? 6.991 11.900 -12.893 1.00 69.44 121 LEU A C 1
ATOM 918 O O . LEU A 1 121 ? 8.085 12.090 -13.409 1.00 69.44 121 LEU A O 1
ATOM 922 N N . ALA A 1 122 ? 5.853 12.196 -13.528 1.00 58.53 122 ALA A N 1
ATOM 923 C CA . ALA A 1 122 ? 5.762 12.475 -14.964 1.00 58.53 122 ALA A CA 1
ATOM 924 C C . ALA A 1 122 ? 5.512 13.959 -15.300 1.00 58.53 122 ALA A C 1
ATOM 926 O O . ALA A 1 122 ? 4.620 14.292 -16.083 1.00 58.53 122 ALA A O 1
ATOM 927 N N . GLN A 1 123 ? 6.275 14.884 -14.715 1.00 48.75 123 GLN A N 1
ATOM 928 C CA . GLN A 1 123 ? 6.184 16.295 -15.100 1.00 48.75 123 GLN A CA 1
ATOM 929 C C . GLN A 1 123 ? 6.948 16.532 -16.420 1.00 48.75 123 GLN A C 1
ATOM 931 O O . GLN A 1 123 ? 8.103 16.936 -16.398 1.00 48.75 123 GLN A O 1
ATOM 936 N N . GLY A 1 124 ? 6.314 16.272 -17.574 1.00 46.34 124 GLY A N 1
ATOM 937 C CA . GLY A 1 124 ? 6.790 16.799 -18.868 1.00 46.34 124 GLY A CA 1
ATOM 938 C C . GLY A 1 124 ? 6.887 15.851 -20.069 1.00 46.34 124 GLY A C 1
ATOM 939 O O . GLY A 1 124 ? 7.206 16.335 -21.150 1.00 46.34 124 GLY A O 1
ATOM 940 N N . ILE A 1 125 ? 6.587 14.553 -19.945 1.00 44.12 125 ILE A N 1
ATOM 941 C CA . ILE A 1 125 ? 6.590 13.613 -21.084 1.00 44.12 125 ILE A CA 1
ATOM 942 C C . ILE A 1 125 ? 5.220 12.934 -21.150 1.00 44.12 125 ILE A C 1
ATOM 944 O O . ILE A 1 125 ? 4.947 11.984 -20.432 1.00 44.12 125 ILE A O 1
ATOM 948 N N . ILE A 1 126 ? 4.331 13.556 -21.923 1.00 43.34 126 ILE A N 1
ATOM 949 C CA . ILE A 1 126 ? 3.137 13.039 -22.617 1.00 43.34 126 ILE A CA 1
ATOM 950 C C . ILE A 1 126 ? 2.679 11.608 -22.238 1.00 43.34 126 ILE A C 1
ATOM 952 O O . ILE A 1 126 ? 2.579 10.727 -23.081 1.00 43.34 126 ILE A O 1
ATOM 956 N N . SER A 1 127 ? 2.277 11.393 -20.988 1.00 44.59 127 SER A N 1
ATOM 957 C CA . SER A 1 127 ? 1.249 10.408 -20.658 1.00 44.59 127 SER A CA 1
ATOM 958 C C . SER A 1 127 ? 0.081 11.180 -20.066 1.00 44.59 127 SER A C 1
ATOM 960 O O . SER A 1 127 ? 0.205 11.852 -19.043 1.00 44.59 127 SER A O 1
ATOM 962 N N . GLN A 1 128 ? -1.066 11.140 -20.747 1.00 43.09 128 GLN A N 1
ATOM 963 C CA . GLN A 1 128 ? -2.294 11.841 -20.346 1.00 43.09 128 GLN A CA 1
ATOM 964 C C . GLN A 1 128 ? -2.869 11.333 -19.007 1.00 43.09 128 GLN A C 1
ATOM 966 O O . GLN A 1 128 ? -3.834 11.896 -18.492 1.00 43.09 128 GLN A O 1
ATOM 971 N N . LYS A 1 129 ? -2.246 10.315 -18.404 1.00 51.62 129 LYS A N 1
ATOM 972 C CA . LYS A 1 129 ? -2.384 9.953 -16.997 1.00 51.62 129 LYS A CA 1
ATOM 973 C C . LYS A 1 129 ? -1.005 10.085 -16.352 1.00 51.62 129 LYS A C 1
ATOM 975 O O . LYS A 1 129 ? -0.171 9.197 -16.478 1.00 51.62 129 LYS A O 1
ATOM 980 N N . GLY A 1 130 ? -0.737 11.207 -15.685 1.00 52.31 130 GLY A N 1
ATOM 981 C CA . GLY A 1 130 ? 0.469 11.314 -14.863 1.00 52.31 130 GLY A CA 1
ATOM 982 C C . GLY A 1 130 ? 0.503 10.171 -13.842 1.00 52.31 130 GLY A C 1
ATOM 983 O O . GLY A 1 130 ? -0.531 9.842 -13.266 1.00 52.31 130 GLY A O 1
ATOM 984 N N . LEU A 1 131 ? 1.670 9.561 -13.627 1.00 64.31 131 LEU A N 1
ATOM 985 C CA . LEU A 1 131 ? 1.847 8.525 -12.606 1.00 64.31 131 LEU A CA 1
ATOM 986 C C . LEU A 1 131 ? 1.825 9.187 -11.225 1.00 64.31 131 LEU A C 1
ATOM 988 O O . LEU A 1 131 ? 2.840 9.678 -10.715 1.00 64.31 131 LEU A O 1
ATOM 992 N N . PHE A 1 132 ? 0.621 9.271 -10.661 1.00 77.25 132 PHE A N 1
ATOM 993 C CA . PHE A 1 132 ? 0.386 9.737 -9.304 1.00 77.25 132 PHE A CA 1
ATOM 994 C C . PHE A 1 132 ? 0.945 8.711 -8.334 1.00 77.25 132 PHE A C 1
ATOM 996 O O . PHE A 1 132 ? 0.470 7.577 -8.257 1.00 77.25 132 PHE A O 1
ATOM 1003 N N . THR A 1 133 ? 1.944 9.115 -7.567 1.00 85.38 133 THR A N 1
ATOM 1004 C CA . THR A 1 133 ? 2.625 8.237 -6.625 1.00 85.38 133 THR A CA 1
ATOM 1005 C C . THR A 1 133 ? 2.327 8.694 -5.207 1.00 85.38 133 THR A C 1
ATOM 1007 O O . THR A 1 133 ? 2.623 9.829 -4.827 1.00 85.38 133 THR A O 1
ATOM 1010 N N . SER A 1 134 ? 1.779 7.779 -4.418 1.00 87.75 134 SER A N 1
ATOM 1011 C CA . SER A 1 134 ? 1.640 7.917 -2.975 1.00 87.75 134 SER A CA 1
ATOM 1012 C C . SER A 1 134 ? 2.990 7.650 -2.312 1.00 87.75 134 SER A C 1
ATOM 1014 O O . SER A 1 134 ? 3.638 6.644 -2.594 1.00 87.75 134 SER A O 1
ATOM 1016 N N . GLU A 1 135 ? 3.420 8.533 -1.418 1.00 91.50 135 GLU A N 1
ATOM 1017 C CA . GLU A 1 135 ? 4.669 8.396 -0.666 1.00 91.50 135 GLU A CA 1
ATOM 1018 C C . GLU A 1 135 ? 4.355 8.169 0.815 1.00 91.50 135 GLU A C 1
ATOM 1020 O O . GLU A 1 135 ? 3.692 8.982 1.458 1.00 91.50 135 GLU A O 1
ATOM 1025 N N . LEU A 1 136 ? 4.791 7.029 1.347 1.00 93.56 136 LEU A N 1
ATOM 1026 C CA . LEU A 1 136 ? 4.510 6.580 2.705 1.00 93.56 136 LEU A CA 1
ATOM 1027 C C . LEU A 1 136 ? 5.825 6.492 3.469 1.00 93.56 136 LEU A C 1
ATOM 1029 O O . LEU A 1 136 ? 6.639 5.615 3.189 1.00 93.56 136 LEU A O 1
ATOM 1033 N N . SER A 1 137 ? 6.023 7.372 4.448 1.00 93.69 137 SER A N 1
ATOM 1034 C CA . SER A 1 137 ? 7.211 7.352 5.308 1.00 93.69 137 SER A CA 1
ATOM 1035 C C . SER A 1 137 ? 6.860 6.872 6.709 1.00 93.69 137 SER A C 1
ATOM 1037 O O . SER A 1 137 ? 5.965 7.427 7.348 1.00 93.69 137 SER A O 1
ATOM 1039 N N . ALA A 1 138 ? 7.582 5.883 7.224 1.00 94.56 138 ALA A N 1
ATOM 1040 C CA . ALA A 1 138 ? 7.376 5.397 8.582 1.00 94.56 138 ALA A CA 1
ATOM 1041 C C . ALA A 1 138 ? 7.882 6.411 9.611 1.00 94.56 138 ALA A C 1
ATOM 1043 O O . ALA A 1 138 ? 9.062 6.773 9.634 1.00 94.56 138 ALA A O 1
ATOM 1044 N N . THR A 1 139 ? 6.987 6.855 10.492 1.00 92.50 139 THR A N 1
ATOM 1045 C CA . THR A 1 139 ? 7.327 7.778 11.584 1.00 92.50 139 THR A CA 1
ATOM 1046 C C . THR A 1 139 ? 7.778 7.039 12.840 1.00 92.50 139 THR A C 1
ATOM 1048 O O . THR A 1 139 ? 8.511 7.603 13.649 1.00 92.50 139 THR A O 1
ATOM 1051 N N . GLN A 1 140 ? 7.370 5.777 12.999 1.00 92.69 140 GLN A N 1
ATOM 1052 C CA . GLN A 1 140 ? 7.693 4.931 14.145 1.00 92.69 140 GLN A CA 1
ATOM 1053 C C . GLN A 1 140 ? 7.531 3.437 13.820 1.00 92.69 140 GLN A C 1
ATOM 1055 O O . GLN A 1 140 ? 7.052 3.069 12.749 1.00 92.69 140 GLN A O 1
ATOM 1060 N N . GLN A 1 141 ? 7.954 2.570 14.746 1.00 95.12 141 GLN A N 1
ATOM 1061 C CA . GLN A 1 141 ? 7.934 1.116 14.569 1.00 95.12 141 GLN A CA 1
ATOM 1062 C C . GLN A 1 141 ? 6.502 0.581 14.452 1.00 95.12 141 GLN A C 1
ATOM 1064 O O . GLN A 1 141 ? 5.618 0.990 15.205 1.00 95.12 141 GLN A O 1
ATOM 1069 N N . GLY A 1 142 ? 6.296 -0.392 13.560 1.00 93.94 142 GLY A N 1
ATOM 1070 C CA . GLY A 1 142 ? 4.980 -0.988 13.311 1.00 93.94 142 GLY A CA 1
ATOM 1071 C C . GLY A 1 142 ? 4.154 -0.219 12.280 1.00 93.94 142 GLY A C 1
ATOM 1072 O O . GLY A 1 142 ? 2.938 -0.389 12.230 1.00 93.94 142 GLY A O 1
ATOM 1073 N N . ALA A 1 143 ? 4.796 0.638 11.484 1.00 96.50 143 ALA A N 1
ATOM 1074 C CA . ALA A 1 143 ? 4.216 1.208 10.279 1.00 96.50 143 ALA A CA 1
ATOM 1075 C C . ALA A 1 143 ? 3.955 0.093 9.259 1.00 96.50 143 ALA A C 1
ATOM 1077 O O . ALA A 1 143 ? 4.860 -0.673 8.934 1.00 96.50 143 ALA A O 1
ATOM 1078 N N . GLN A 1 144 ? 2.713 -0.009 8.785 1.00 98.00 144 GLN A N 1
ATOM 1079 C CA . GLN A 1 144 ? 2.302 -1.044 7.837 1.00 98.00 144 GLN A CA 1
ATOM 1080 C C . GLN A 1 144 ? 1.525 -0.423 6.680 1.00 98.00 144 GLN A C 1
ATOM 1082 O O . GLN A 1 144 ? 0.629 0.403 6.892 1.00 98.00 144 GLN A O 1
ATOM 1087 N N . VAL A 1 145 ? 1.842 -0.860 5.464 1.00 98.25 145 VAL A N 1
ATOM 1088 C CA . VAL A 1 145 ? 1.185 -0.439 4.223 1.00 98.25 145 VAL A CA 1
ATOM 1089 C C . VAL A 1 145 ? 0.731 -1.680 3.464 1.00 98.25 145 VAL A C 1
ATOM 1091 O O . VAL A 1 145 ? 1.538 -2.537 3.131 1.00 98.25 145 VAL A O 1
ATOM 1094 N N . ALA A 1 146 ? -0.560 -1.777 3.174 1.00 98.38 146 ALA A N 1
ATOM 1095 C CA . ALA A 1 146 ? -1.125 -2.785 2.291 1.00 98.38 146 ALA A CA 1
ATOM 1096 C C . ALA A 1 146 ? -1.230 -2.228 0.865 1.00 98.38 146 ALA A C 1
ATOM 1098 O O . ALA A 1 146 ? -1.852 -1.184 0.632 1.00 98.38 146 ALA A O 1
ATOM 1099 N N . ILE A 1 147 ? -0.641 -2.955 -0.080 1.00 97.88 147 ILE A N 1
ATOM 1100 C CA . ILE A 1 147 ? -0.636 -2.655 -1.512 1.00 97.88 147 ILE A CA 1
ATOM 1101 C C . ILE A 1 147 ? -1.376 -3.742 -2.298 1.00 97.88 147 ILE A C 1
ATOM 1103 O O . ILE A 1 147 ? -1.517 -4.877 -1.838 1.00 97.88 147 ILE A O 1
ATOM 1107 N N . LEU A 1 148 ? -1.838 -3.376 -3.487 1.00 97.50 148 LEU A N 1
ATOM 1108 C CA . LEU A 1 148 ? -2.569 -4.206 -4.435 1.00 97.50 148 LEU A CA 1
ATOM 1109 C C . LEU A 1 148 ? -1.674 -4.539 -5.621 1.00 97.50 148 LEU A C 1
ATOM 1111 O O . LEU A 1 148 ? -0.960 -3.672 -6.122 1.00 97.50 148 LEU A O 1
ATOM 1115 N N . SER A 1 149 ? -1.779 -5.755 -6.129 1.00 96.75 149 SER A N 1
ATOM 1116 C CA . SER A 1 149 ? -1.205 -6.153 -7.411 1.00 96.75 149 SER A CA 1
ATOM 1117 C C . SER A 1 149 ? -2.189 -7.019 -8.187 1.00 96.75 149 SER A C 1
ATOM 1119 O O . SER A 1 149 ? -2.958 -7.798 -7.617 1.00 96.75 149 SER A O 1
ATOM 1121 N N . GLU A 1 150 ? -2.178 -6.900 -9.509 1.00 94.50 150 GLU A N 1
ATOM 1122 C CA . GLU A 1 150 ? -2.869 -7.860 -10.366 1.00 94.50 150 GLU A CA 1
ATOM 1123 C C . GLU A 1 150 ? -2.045 -9.147 -10.463 1.00 94.50 150 GLU A C 1
ATOM 1125 O O . GLU A 1 150 ? -1.052 -9.214 -11.182 1.00 94.50 150 GLU A O 1
ATOM 1130 N N . GLY A 1 151 ? -2.445 -10.164 -9.699 1.00 93.81 151 GLY A N 1
ATOM 1131 C CA . GLY A 1 151 ? -1.671 -11.392 -9.528 1.00 93.81 151 GLY A CA 1
ATOM 1132 C C . GLY A 1 151 ? -0.522 -11.246 -8.526 1.00 93.81 151 GLY A C 1
ATOM 1133 O O . GLY A 1 151 ? -0.352 -10.209 -7.878 1.00 93.81 151 GLY A O 1
ATOM 1134 N N . ASN A 1 152 ? 0.258 -12.318 -8.382 1.00 94.56 152 ASN A N 1
ATOM 1135 C CA . ASN A 1 152 ? 1.320 -12.404 -7.380 1.00 94.56 152 ASN A CA 1
ATOM 1136 C C . ASN A 1 152 ? 2.519 -11.544 -7.804 1.00 94.56 152 ASN A C 1
ATOM 1138 O O . ASN A 1 152 ? 3.113 -11.824 -8.847 1.00 94.56 152 ASN A O 1
ATOM 1142 N N . PRO A 1 153 ? 2.890 -10.514 -7.027 1.00 95.88 153 PRO A N 1
ATOM 1143 C CA . PRO A 1 153 ? 3.891 -9.557 -7.459 1.00 95.88 153 PRO A CA 1
ATOM 1144 C C . PRO A 1 153 ? 5.299 -10.160 -7.441 1.00 95.88 153 PRO A C 1
ATOM 1146 O O . PRO A 1 153 ? 5.615 -11.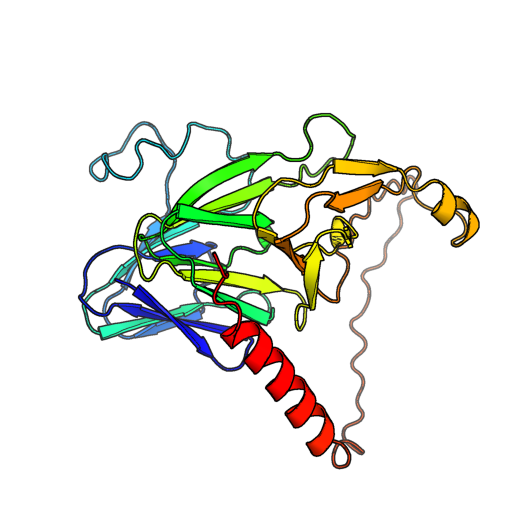048 -6.646 1.00 95.88 153 PRO A O 1
ATOM 1149 N N . LEU A 1 154 ? 6.164 -9.629 -8.301 1.00 96.44 154 LEU A N 1
ATOM 1150 C CA . LEU A 1 154 ? 7.594 -9.907 -8.320 1.00 96.44 154 LEU A CA 1
ATOM 1151 C C . LEU A 1 154 ? 8.342 -8.757 -7.648 1.00 96.44 154 LEU A C 1
ATOM 1153 O O . LEU A 1 154 ? 8.011 -7.588 -7.840 1.00 96.44 154 LEU A O 1
ATOM 1157 N N . VAL A 1 155 ? 9.377 -9.097 -6.883 1.00 96.69 155 VAL A N 1
ATOM 1158 C CA . VAL A 1 155 ? 10.283 -8.122 -6.270 1.00 96.69 155 VAL A CA 1
ATOM 1159 C C . VAL A 1 155 ? 11.630 -8.208 -6.970 1.00 96.69 155 VAL A C 1
ATOM 1161 O O . VAL A 1 155 ? 12.254 -9.271 -6.999 1.00 96.69 155 VAL A O 1
ATOM 1164 N N . LEU A 1 156 ? 12.066 -7.086 -7.529 1.00 96.62 156 LEU A N 1
ATOM 1165 C CA . LEU A 1 156 ? 13.352 -6.920 -8.188 1.00 96.62 156 LEU A CA 1
ATOM 1166 C C . LEU A 1 156 ? 14.282 -6.107 -7.287 1.00 96.62 156 LEU A C 1
ATOM 1168 O O . LEU A 1 156 ? 13.862 -5.121 -6.681 1.00 96.62 156 LEU A O 1
ATOM 1172 N N . GLU A 1 157 ? 15.547 -6.508 -7.216 1.00 96.94 157 GLU A N 1
ATOM 1173 C CA . GLU A 1 157 ? 16.598 -5.697 -6.602 1.00 96.94 157 GLU A CA 1
ATOM 1174 C C . GLU A 1 157 ? 17.145 -4.711 -7.632 1.00 96.94 157 GLU A C 1
ATOM 1176 O O . GLU A 1 157 ? 17.340 -5.054 -8.801 1.00 96.94 157 GLU A O 1
ATOM 1181 N N . THR A 1 158 ? 17.400 -3.476 -7.211 1.00 96.06 158 THR A N 1
ATOM 1182 C CA . THR A 1 158 ? 18.046 -2.491 -8.076 1.00 96.06 158 THR A CA 1
ATOM 1183 C C . THR A 1 158 ? 19.563 -2.739 -8.143 1.00 96.06 158 THR A C 1
ATOM 1185 O O . THR A 1 158 ? 20.166 -3.147 -7.143 1.00 96.06 158 THR A O 1
ATOM 1188 N N . PRO A 1 159 ? 20.225 -2.452 -9.281 1.00 96.19 159 PRO A N 1
ATOM 1189 C CA . PRO A 1 159 ? 19.697 -1.759 -10.453 1.00 96.19 159 PRO A CA 1
ATOM 1190 C C . PRO A 1 159 ? 18.832 -2.641 -11.361 1.00 96.19 159 PRO A C 1
ATOM 1192 O O . PRO A 1 159 ? 19.144 -3.805 -11.591 1.00 96.19 159 PRO A O 1
ATOM 1195 N N . CYS A 1 160 ? 17.754 -2.072 -11.899 1.00 94.31 160 CYS A N 1
ATOM 1196 C CA . CYS A 1 160 ? 16.856 -2.775 -12.815 1.00 94.31 160 CYS A CA 1
ATOM 1197 C C . CYS A 1 160 ? 16.133 -1.801 -13.754 1.00 94.31 160 CYS A C 1
ATOM 1199 O O . CYS A 1 160 ? 16.047 -0.604 -13.478 1.00 94.31 160 CYS A O 1
ATOM 1201 N N . CYS A 1 161 ? 15.596 -2.327 -14.854 1.00 91.69 161 CYS A N 1
ATOM 1202 C CA . CYS A 1 161 ? 14.683 -1.597 -15.725 1.00 91.69 161 CYS A CA 1
ATOM 1203 C C . CYS A 1 161 ? 13.318 -2.281 -15.687 1.00 91.69 161 CYS A C 1
ATOM 1205 O O . CYS A 1 161 ? 13.254 -3.507 -15.791 1.00 91.69 161 CYS A O 1
ATOM 1207 N N . VAL A 1 162 ? 12.244 -1.507 -15.547 1.00 89.38 162 VAL A N 1
ATOM 1208 C CA . VAL A 1 162 ? 10.876 -2.037 -15.475 1.00 89.38 162 VAL A CA 1
ATOM 1209 C C . VAL A 1 162 ? 9.942 -1.273 -16.398 1.00 89.38 162 VAL A C 1
ATOM 1211 O O . VAL A 1 162 ? 10.158 -0.089 -16.678 1.00 89.38 162 VAL A O 1
ATOM 1214 N N . ASP A 1 163 ? 8.905 -1.964 -16.860 1.00 86.94 163 ASP A N 1
ATOM 1215 C CA . ASP A 1 163 ? 7.810 -1.345 -17.593 1.00 86.94 163 ASP A CA 1
ATOM 1216 C C . ASP A 1 163 ? 6.982 -0.463 -16.630 1.00 86.94 163 ASP A C 1
ATOM 1218 O O . ASP A 1 163 ? 6.513 -0.976 -15.603 1.00 86.94 163 ASP A O 1
ATOM 1222 N N . PRO A 1 164 ? 6.797 0.839 -16.925 1.00 84.19 164 PRO A N 1
ATOM 1223 C CA . PRO A 1 164 ? 5.941 1.739 -16.157 1.00 84.19 164 PRO A CA 1
ATOM 1224 C C . PRO A 1 164 ? 4.495 1.254 -15.991 1.00 84.19 164 PRO A C 1
ATOM 1226 O O . PRO A 1 164 ? 3.874 1.585 -14.990 1.00 84.19 164 PRO A O 1
ATOM 1229 N N . ASP A 1 165 ? 3.954 0.453 -16.912 1.00 84.12 165 ASP A N 1
ATOM 1230 C CA . ASP A 1 165 ? 2.594 -0.091 -16.811 1.00 84.12 165 ASP A CA 1
ATOM 1231 C C . ASP A 1 165 ? 2.499 -1.326 -15.899 1.00 84.12 165 ASP A C 1
ATOM 1233 O O . ASP A 1 165 ? 1.394 -1.784 -15.598 1.00 84.12 165 ASP A O 1
ATOM 1237 N N . SER A 1 166 ? 3.635 -1.854 -15.432 1.00 90.00 166 SER A N 1
ATOM 1238 C CA . SER A 1 166 ? 3.718 -3.026 -14.546 1.00 90.00 166 SER A CA 1
ATOM 1239 C C . SER A 1 166 ? 4.159 -2.698 -13.117 1.00 90.00 166 SER A C 1
ATOM 1241 O O . SER A 1 166 ? 4.095 -3.559 -12.237 1.00 90.00 166 SER A O 1
ATOM 1243 N N . ILE A 1 167 ? 4.649 -1.484 -12.854 1.00 91.69 167 ILE A N 1
ATOM 1244 C CA . ILE A 1 167 ? 5.194 -1.128 -11.541 1.00 91.69 167 ILE A CA 1
ATOM 1245 C C . ILE A 1 167 ? 4.073 -0.948 -10.507 1.00 91.69 167 ILE A C 1
ATOM 1247 O O . ILE A 1 167 ? 2.962 -0.534 -10.810 1.00 91.69 167 ILE A O 1
ATOM 1251 N N . VAL A 1 168 ? 4.344 -1.316 -9.257 1.00 94.31 168 VAL A N 1
ATOM 1252 C CA . VAL A 1 168 ? 3.385 -1.219 -8.145 1.00 94.31 168 VAL A CA 1
ATOM 1253 C C . VAL A 1 168 ? 3.938 -0.326 -7.048 1.00 94.31 168 VAL A C 1
ATOM 1255 O O . VAL A 1 168 ? 3.252 0.572 -6.561 1.00 94.31 168 VAL A O 1
ATOM 1258 N N . ALA A 1 169 ? 5.177 -0.582 -6.633 1.00 96.31 169 ALA A N 1
ATOM 1259 C CA . ALA A 1 169 ? 5.825 0.151 -5.557 1.00 96.31 169 ALA A CA 1
ATOM 1260 C C . ALA A 1 169 ? 7.349 0.067 -5.663 1.00 96.31 169 ALA A C 1
ATOM 1262 O O . ALA A 1 169 ? 7.881 -0.836 -6.302 1.00 96.31 169 ALA A O 1
ATOM 1263 N N . TRP A 1 170 ? 8.066 0.978 -5.015 1.00 96.31 170 TRP A N 1
ATOM 1264 C CA . TRP A 1 170 ? 9.517 0.896 -4.871 1.00 96.31 170 TRP A CA 1
ATOM 1265 C C . TRP A 1 170 ? 10.012 1.625 -3.623 1.00 96.31 170 TRP A C 1
ATOM 1267 O O . TRP A 1 170 ? 9.342 2.503 -3.069 1.00 96.31 170 TRP A O 1
ATOM 1277 N N . THR A 1 171 ? 11.216 1.266 -3.187 1.00 94.94 171 THR A N 1
ATOM 1278 C CA . THR A 1 171 ? 11.945 1.961 -2.121 1.00 94.94 171 THR A CA 1
ATOM 1279 C C . THR A 1 171 ? 13.037 2.865 -2.692 1.00 94.94 171 THR A C 1
ATOM 1281 O O . THR A 1 171 ? 13.439 2.751 -3.850 1.00 94.94 171 THR A O 1
ATOM 1284 N N . GLY A 1 172 ? 13.536 3.794 -1.875 1.00 90.44 172 GLY A N 1
ATOM 1285 C CA . GLY A 1 172 ? 14.725 4.571 -2.219 1.00 90.44 172 GLY A CA 1
ATOM 1286 C C . GLY A 1 172 ? 14.499 5.665 -3.261 1.00 90.44 172 GLY A C 1
ATOM 1287 O O . GLY A 1 172 ? 13.540 6.428 -3.170 1.00 90.44 172 GLY A O 1
ATOM 1288 N N . ALA A 1 173 ? 15.440 5.818 -4.194 1.00 90.62 173 ALA A N 1
ATOM 1289 C CA . ALA A 1 173 ? 15.429 6.887 -5.194 1.00 90.62 173 ALA A CA 1
ATOM 1290 C C . ALA A 1 173 ? 14.398 6.630 -6.303 1.00 90.62 173 ALA A C 1
ATOM 1292 O O . ALA A 1 173 ? 14.005 5.495 -6.553 1.00 90.62 173 ALA A O 1
ATOM 1293 N N . ASP A 1 174 ? 13.955 7.699 -6.960 1.00 90.50 174 ASP A N 1
ATOM 1294 C CA . ASP A 1 174 ? 13.044 7.582 -8.100 1.00 90.50 174 ASP A CA 1
ATOM 1295 C C . ASP A 1 174 ? 13.769 7.047 -9.339 1.00 90.50 174 ASP A C 1
ATOM 1297 O O . ASP A 1 174 ? 14.976 7.280 -9.474 1.00 90.50 174 ASP A O 1
ATOM 1301 N N . PRO A 1 175 ? 13.052 6.352 -10.238 1.00 89.38 175 PRO A N 1
ATOM 1302 C CA . PRO A 1 175 ? 13.622 5.926 -11.504 1.00 89.38 175 PRO A CA 1
ATOM 1303 C C . PRO A 1 175 ? 13.871 7.116 -12.432 1.00 89.38 175 PRO A C 1
ATOM 1305 O O . PRO A 1 175 ? 13.188 8.141 -12.373 1.00 89.38 175 PRO A O 1
ATOM 1308 N N . GLU A 1 176 ? 14.821 6.941 -13.342 1.00 87.31 176 GLU A N 1
ATOM 1309 C CA . GLU A 1 176 ? 14.980 7.815 -14.500 1.00 87.31 176 GLU A CA 1
ATOM 1310 C C . GLU A 1 176 ? 14.172 7.270 -15.685 1.00 87.31 176 GLU A C 1
ATOM 1312 O O . GLU A 1 176 ? 13.940 6.066 -15.797 1.00 87.31 176 GLU A O 1
ATOM 1317 N N . PHE A 1 177 ? 13.751 8.149 -16.596 1.00 80.38 177 PHE A N 1
ATOM 1318 C CA . PHE A 1 177 ? 13.107 7.7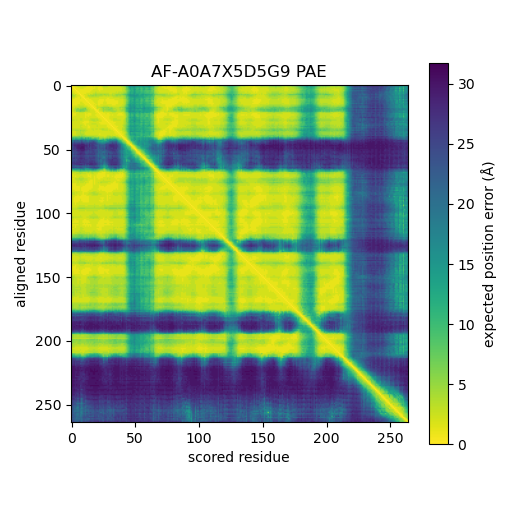31 -17.839 1.00 80.38 177 PHE A CA 1
ATOM 1319 C C . PHE A 1 177 ? 14.171 7.359 -18.868 1.00 80.38 177 PHE A C 1
ATOM 1321 O O . PHE A 1 177 ? 14.998 8.189 -19.252 1.00 80.38 177 PHE A O 1
ATOM 1328 N N . LYS A 1 178 ? 14.127 6.117 -19.348 1.00 71.12 178 LYS A N 1
ATOM 1329 C CA . LYS A 1 178 ? 14.979 5.638 -20.435 1.00 71.12 178 LYS A CA 1
ATOM 1330 C C . LYS A 1 178 ? 14.117 5.346 -21.656 1.00 71.12 178 LYS A C 1
ATOM 1332 O O . LYS A 1 178 ? 13.220 4.515 -21.590 1.00 71.12 178 LYS A O 1
ATOM 1337 N N . LEU A 1 179 ? 14.400 6.007 -22.776 1.00 65.50 179 LEU A N 1
ATOM 1338 C CA . LEU A 1 179 ? 13.805 5.649 -24.064 1.00 65.50 179 LEU A CA 1
ATOM 1339 C C . LEU A 1 179 ? 14.458 4.358 -24.560 1.00 65.50 179 LEU A C 1
ATOM 1341 O O . LEU A 1 179 ? 15.679 4.328 -24.741 1.00 65.50 179 LEU A O 1
ATOM 1345 N N . ASP A 1 180 ? 13.669 3.311 -24.796 1.00 56.66 180 ASP A N 1
ATOM 1346 C CA . ASP A 1 180 ? 14.183 2.104 -25.438 1.00 56.66 180 ASP A CA 1
ATOM 1347 C C . ASP A 1 180 ? 13.910 2.158 -26.944 1.00 56.66 180 ASP A C 1
ATOM 1349 O O . ASP A 1 180 ? 12.800 1.953 -27.433 1.00 56.66 180 ASP A O 1
ATOM 1353 N N . LEU A 1 181 ? 14.958 2.466 -27.707 1.00 53.91 181 LEU A N 1
ATOM 1354 C CA . LEU A 1 181 ? 14.908 2.470 -29.168 1.00 53.91 181 LEU A CA 1
ATOM 1355 C C . LEU A 1 181 ? 14.935 1.049 -29.757 1.00 53.91 181 LEU A C 1
ATOM 1357 O O . LEU A 1 181 ? 14.612 0.885 -30.931 1.00 53.91 181 LEU A O 1
ATOM 1361 N N . SER A 1 182 ? 15.300 0.033 -28.968 1.00 53.62 182 SER A N 1
ATOM 1362 C CA . SER A 1 182 ? 15.533 -1.347 -29.423 1.00 53.62 182 SER A CA 1
ATOM 1363 C C . SER A 1 182 ? 14.228 -2.125 -29.614 1.00 53.62 182 SER A C 1
ATOM 1365 O O . SER A 1 182 ? 14.128 -2.946 -30.526 1.00 53.62 182 SER A O 1
ATOM 1367 N N . TRP A 1 183 ? 13.194 -1.813 -28.824 1.00 46.75 183 TRP A N 1
ATOM 1368 C CA . TRP A 1 183 ? 11.851 -2.400 -28.949 1.00 46.75 183 TRP A CA 1
ATOM 1369 C C . TRP A 1 183 ? 11.118 -2.005 -30.237 1.00 46.75 183 TRP A C 1
ATOM 1371 O O . TRP A 1 183 ? 10.248 -2.749 -30.691 1.00 46.75 183 TRP A O 1
ATOM 1381 N N . LYS A 1 184 ? 11.537 -0.916 -30.908 1.00 49.03 184 LYS A N 1
ATOM 1382 C CA . LYS A 1 184 ? 11.039 -0.542 -32.249 1.00 49.03 184 LYS A CA 1
ATOM 1383 C C . LYS A 1 184 ? 11.239 -1.649 -33.292 1.00 49.03 184 LYS A C 1
ATOM 1385 O O . LYS A 1 184 ? 10.535 -1.659 -34.297 1.00 49.03 184 LYS A O 1
ATOM 1390 N N . ASN A 1 185 ? 12.185 -2.563 -33.060 1.00 50.16 185 ASN A N 1
ATOM 1391 C CA . ASN A 1 185 ? 12.544 -3.617 -34.005 1.00 50.16 185 ASN A CA 1
ATOM 1392 C C . ASN A 1 185 ? 11.860 -4.968 -33.726 1.00 50.16 185 ASN A C 1
ATOM 1394 O O . ASN A 1 185 ? 11.929 -5.841 -34.589 1.00 50.16 185 ASN A O 1
ATOM 1398 N N . LEU A 1 186 ? 11.235 -5.171 -32.555 1.00 52.31 186 LEU A N 1
ATOM 1399 C CA . LEU A 1 186 ? 10.737 -6.492 -32.133 1.00 52.31 186 LEU A CA 1
ATOM 1400 C C . LEU A 1 186 ? 9.215 -6.669 -32.236 1.00 52.31 186 LEU A C 1
ATOM 1402 O O . LEU A 1 186 ? 8.758 -7.797 -32.409 1.00 52.31 186 LEU A O 1
ATOM 1406 N N . ILE A 1 187 ? 8.426 -5.593 -32.168 1.00 52.62 187 ILE A N 1
ATOM 1407 C CA . ILE A 1 187 ? 6.961 -5.661 -32.265 1.00 52.62 187 ILE A CA 1
ATOM 1408 C C . ILE A 1 187 ? 6.494 -4.646 -33.304 1.00 52.62 187 ILE A C 1
ATOM 1410 O O . ILE A 1 187 ? 6.690 -3.440 -33.165 1.00 52.62 187 ILE A O 1
ATOM 1414 N N . GLY A 1 188 ? 5.913 -5.157 -34.388 1.00 43.28 188 GLY A N 1
ATOM 1415 C CA . GLY A 1 188 ? 5.381 -4.348 -35.473 1.00 43.28 188 GLY A CA 1
ATOM 1416 C C . GLY A 1 188 ? 4.346 -3.339 -34.973 1.00 43.28 188 GLY A C 1
ATOM 1417 O O . GLY A 1 188 ? 3.307 -3.724 -34.454 1.00 43.28 188 GLY A O 1
ATOM 1418 N N . GLN A 1 189 ? 4.663 -2.059 -35.171 1.00 47.84 189 GLN A N 1
ATOM 1419 C CA . GLN A 1 189 ? 3.753 -0.916 -35.281 1.00 47.84 189 GLN A CA 1
ATOM 1420 C C . GLN A 1 189 ? 2.505 -0.908 -34.376 1.00 47.84 189 GLN A C 1
ATOM 1422 O O . GLN A 1 189 ? 1.408 -1.217 -34.831 1.00 47.84 189 GLN A O 1
ATOM 1427 N N . ALA A 1 190 ? 2.643 -0.383 -33.156 1.00 43.12 190 ALA A N 1
ATOM 1428 C CA . ALA A 1 190 ? 1.621 0.458 -32.524 1.00 43.12 190 ALA A CA 1
ATOM 1429 C C . ALA A 1 190 ? 2.238 1.224 -31.340 1.00 43.12 190 ALA A C 1
ATOM 1431 O O . ALA A 1 190 ? 2.842 0.616 -30.469 1.00 43.12 190 ALA A O 1
ATOM 1432 N N . SER A 1 191 ? 2.027 2.541 -31.285 1.00 48.50 191 SER A N 1
ATOM 1433 C CA . SER A 1 191 ? 2.420 3.457 -30.196 1.00 48.50 191 SER A CA 1
ATOM 1434 C C . SER A 1 191 ? 3.885 3.931 -30.204 1.00 48.50 191 SER A C 1
ATOM 1436 O O . SER A 1 191 ? 4.814 3.243 -29.793 1.00 48.50 191 SER A O 1
ATOM 1438 N N . GLY A 1 192 ? 4.110 5.140 -30.723 1.00 50.44 192 GLY A N 1
ATOM 1439 C CA . GLY A 1 192 ? 5.424 5.775 -30.789 1.00 50.44 192 GLY A CA 1
ATOM 1440 C C . GLY A 1 192 ? 5.900 6.315 -29.436 1.00 50.44 192 GLY A C 1
ATOM 1441 O O . GLY A 1 192 ? 5.321 7.274 -28.946 1.00 50.44 192 GLY A O 1
ATOM 1442 N N . GLU A 1 193 ? 7.017 5.747 -28.958 1.00 53.84 193 GLU A N 1
ATOM 1443 C CA . GLU A 1 193 ? 7.796 6.026 -27.727 1.00 53.84 193 GLU A CA 1
ATOM 1444 C C . GLU A 1 193 ? 7.558 5.019 -26.586 1.00 53.84 193 GLU A C 1
ATOM 1446 O O . GLU A 1 193 ? 6.810 5.264 -25.649 1.00 53.84 193 GLU A O 1
ATOM 1451 N N . SER A 1 194 ? 8.261 3.880 -26.641 1.00 60.03 194 SER A N 1
ATOM 1452 C CA . SER A 1 194 ? 8.406 2.969 -25.499 1.00 60.03 194 SER A CA 1
ATOM 1453 C C . SER A 1 194 ? 9.442 3.542 -24.525 1.00 60.03 194 SER A C 1
ATOM 1455 O O . SER A 1 194 ? 10.636 3.610 -24.840 1.00 60.03 194 SER A O 1
ATOM 1457 N N . TYR A 1 195 ? 8.995 3.993 -23.355 1.00 70.62 195 TYR A N 1
ATOM 1458 C CA . TYR A 1 195 ? 9.865 4.417 -22.259 1.00 70.62 195 TYR A CA 1
ATOM 1459 C C . TYR A 1 195 ? 9.834 3.385 -21.131 1.00 70.62 195 TYR A C 1
ATOM 1461 O O . TYR A 1 195 ? 8.811 2.769 -20.859 1.00 70.62 195 TYR A O 1
ATOM 1469 N N . MET A 1 196 ? 10.973 3.209 -20.470 1.00 82.94 196 MET A N 1
ATOM 1470 C CA . MET A 1 196 ? 11.130 2.349 -19.303 1.00 82.94 196 MET A CA 1
ATOM 1471 C C . MET A 1 196 ? 11.521 3.175 -18.085 1.00 82.94 196 MET A C 1
ATOM 1473 O O . MET A 1 196 ? 12.157 4.229 -18.207 1.00 82.94 196 MET A O 1
ATOM 1477 N N . PHE A 1 197 ? 11.203 2.654 -16.905 1.00 87.81 197 PHE A N 1
ATOM 1478 C CA . PHE A 1 197 ? 11.779 3.132 -15.659 1.00 87.81 197 PHE A CA 1
ATOM 1479 C C . PHE A 1 197 ? 13.121 2.465 -15.404 1.00 87.81 197 PHE A C 1
ATOM 1481 O O . PHE A 1 197 ? 13.202 1.247 -15.270 1.00 87.81 197 PHE A O 1
ATOM 1488 N N . ASP A 1 198 ? 14.171 3.279 -15.335 1.00 91.38 198 ASP A N 1
ATOM 1489 C CA . ASP A 1 198 ? 15.548 2.862 -15.101 1.00 91.38 198 ASP A CA 1
ATOM 1490 C C . ASP A 1 198 ? 15.969 3.198 -13.665 1.00 91.38 198 ASP A C 1
ATOM 1492 O O . ASP A 1 198 ? 16.228 4.352 -13.307 1.00 91.38 198 ASP A O 1
ATOM 1496 N N . PHE A 1 199 ? 16.025 2.172 -12.820 1.00 93.12 199 PHE A N 1
ATOM 1497 C CA . PHE A 1 199 ? 16.495 2.271 -11.446 1.00 93.12 199 PHE A CA 1
ATOM 1498 C C . PHE A 1 199 ? 18.001 2.038 -11.406 1.00 93.12 199 PHE A C 1
ATOM 1500 O O . PHE A 1 199 ? 18.466 0.903 -11.343 1.00 93.12 199 PHE A O 1
ATOM 1507 N N . LYS A 1 200 ? 18.784 3.118 -11.398 1.00 92.44 200 LYS A N 1
ATOM 1508 C CA . LYS A 1 200 ? 20.253 3.031 -11.486 1.00 92.44 200 LYS A CA 1
ATOM 1509 C C . LYS A 1 200 ? 20.958 2.740 -10.166 1.00 92.44 200 LYS A C 1
ATOM 1511 O O . LYS A 1 200 ? 22.064 2.203 -10.156 1.00 92.44 200 LYS A O 1
ATOM 1516 N N . ARG A 1 201 ? 20.368 3.148 -9.041 1.00 92.69 201 ARG A N 1
ATOM 1517 C CA . ARG A 1 201 ? 21.018 3.039 -7.730 1.00 92.69 201 ARG A CA 1
ATOM 1518 C C . ARG A 1 201 ? 20.712 1.688 -7.099 1.00 92.69 201 ARG A C 1
ATOM 1520 O O . ARG A 1 201 ? 19.542 1.371 -6.917 1.00 92.69 201 ARG A O 1
ATOM 1527 N N . ALA A 1 202 ? 21.753 0.938 -6.748 1.00 93.94 202 ALA A N 1
ATOM 1528 C CA . ALA A 1 202 ? 21.635 -0.360 -6.091 1.00 93.94 202 ALA A CA 1
ATOM 1529 C C . ALA A 1 202 ? 21.112 -0.263 -4.647 1.00 93.94 202 ALA A C 1
ATOM 1531 O O . ALA A 1 202 ? 21.229 0.788 -4.012 1.00 93.94 202 ALA A O 1
ATOM 1532 N N . GLY A 1 203 ? 20.597 -1.380 -4.126 1.00 92.25 203 GLY A N 1
ATOM 1533 C CA . GLY A 1 203 ? 20.175 -1.511 -2.724 1.00 92.25 203 GLY A CA 1
ATOM 1534 C C . GLY A 1 203 ? 18.720 -1.123 -2.450 1.00 92.25 203 GLY A C 1
ATOM 1535 O O . GLY A 1 203 ? 18.326 -1.012 -1.293 1.00 92.25 203 GLY A O 1
ATOM 1536 N N . TYR A 1 204 ? 17.921 -0.922 -3.495 1.00 93.62 204 TYR A N 1
ATOM 1537 C CA . TYR A 1 204 ? 16.482 -0.703 -3.402 1.00 93.62 204 TYR A CA 1
ATOM 1538 C C . TYR A 1 204 ? 15.717 -1.898 -3.953 1.00 93.62 204 TYR A C 1
ATOM 1540 O O . TYR A 1 204 ? 16.277 -2.789 -4.595 1.00 93.62 204 TYR A O 1
ATOM 1548 N N . GLN A 1 205 ? 14.419 -1.908 -3.684 1.00 95.12 205 GLN A N 1
ATOM 1549 C CA . GLN A 1 205 ? 13.508 -2.940 -4.147 1.00 95.12 205 GLN A CA 1
ATOM 1550 C C . GLN A 1 205 ? 12.407 -2.302 -4.978 1.00 95.12 205 GLN A C 1
ATOM 1552 O O . GLN A 1 205 ? 11.881 -1.248 -4.616 1.00 95.12 205 GLN A O 1
ATOM 1557 N N . VAL A 1 206 ? 12.062 -2.958 -6.081 1.00 96.31 206 VAL A N 1
ATOM 1558 C CA . VAL A 1 206 ? 10.984 -2.564 -6.988 1.00 96.31 206 VAL A CA 1
ATOM 1559 C C . VAL A 1 206 ? 9.989 -3.711 -7.055 1.00 96.31 206 VAL A C 1
ATOM 1561 O O . VAL A 1 206 ? 10.356 -4.849 -7.337 1.00 96.31 206 VAL A O 1
ATOM 1564 N N . VAL A 1 207 ? 8.731 -3.412 -6.769 1.00 97.19 207 VAL A N 1
ATOM 1565 C CA . VAL A 1 207 ? 7.610 -4.342 -6.843 1.00 97.19 207 VAL A CA 1
ATOM 1566 C C . VAL A 1 207 ? 6.918 -4.126 -8.178 1.00 97.19 207 VAL A C 1
ATOM 1568 O O . VAL A 1 207 ? 6.454 -3.020 -8.464 1.00 97.19 207 VAL A O 1
ATOM 1571 N N . VAL A 1 208 ? 6.831 -5.186 -8.973 1.00 95.88 208 VAL A N 1
ATOM 1572 C CA . VAL A 1 208 ? 6.103 -5.207 -10.244 1.00 95.88 208 VAL A CA 1
ATOM 1573 C C . VAL A 1 208 ? 5.013 -6.268 -10.191 1.00 95.88 208 VAL A C 1
ATOM 1575 O O . VAL A 1 208 ? 5.176 -7.318 -9.568 1.00 95.88 208 VAL A O 1
ATOM 1578 N N . GLN A 1 209 ? 3.881 -5.999 -10.824 1.00 95.19 209 GLN A N 1
ATOM 1579 C CA . GLN A 1 209 ? 2.806 -6.971 -10.975 1.00 95.19 209 GLN A CA 1
ATOM 1580 C C . GLN A 1 209 ? 2.996 -7.788 -12.263 1.00 95.19 209 GLN A C 1
ATOM 1582 O O . GLN A 1 209 ? 3.484 -7.257 -13.260 1.00 95.19 209 GLN A O 1
ATOM 1587 N N . PRO A 1 210 ? 2.588 -9.068 -12.286 1.00 94.00 210 PRO A N 1
ATOM 1588 C CA . PRO A 1 210 ? 2.622 -9.918 -13.478 1.00 94.00 210 PRO A CA 1
ATOM 1589 C C . PRO A 1 210 ? 1.458 -9.606 -14.442 1.00 94.00 210 PRO A C 1
ATOM 1591 O O . PRO A 1 210 ? 0.803 -10.511 -14.956 1.00 94.00 210 PRO A O 1
ATOM 1594 N N . SER A 1 211 ? 1.163 -8.323 -14.644 1.00 87.38 211 SER A N 1
ATOM 1595 C CA . SER A 1 211 ? 0.101 -7.816 -15.514 1.00 87.38 211 SER A CA 1
ATOM 1596 C C . SER A 1 211 ? 0.449 -6.391 -15.932 1.00 87.38 211 SER A C 1
ATOM 1598 O O . SER A 1 211 ? 0.727 -5.547 -15.079 1.00 87.38 211 SER A O 1
ATOM 1600 N N . GLU A 1 212 ? 0.422 -6.108 -17.227 1.00 78.06 212 GLU A N 1
ATOM 1601 C CA . GLU A 1 212 ? 0.555 -4.745 -17.738 1.00 78.06 212 GLU A CA 1
ATOM 1602 C C . GLU A 1 212 ? -0.813 -4.066 -17.732 1.00 78.06 212 GLU A C 1
ATOM 1604 O O . GLU A 1 212 ? -1.816 -4.614 -18.211 1.00 78.06 212 GLU A O 1
ATOM 1609 N N . ARG A 1 213 ? -0.866 -2.839 -17.213 1.00 74.94 213 ARG A N 1
ATOM 1610 C CA . ARG A 1 213 ? -2.061 -2.015 -17.366 1.00 74.94 213 ARG A CA 1
ATOM 1611 C C . ARG A 1 213 ? -2.233 -1.690 -18.842 1.00 74.94 213 ARG A C 1
ATOM 1613 O O . ARG A 1 213 ? -1.291 -1.327 -19.535 1.00 74.94 213 ARG A O 1
ATOM 1620 N N . LYS A 1 214 ? -3.472 -1.757 -19.335 1.00 59.97 214 LYS A N 1
ATOM 1621 C CA . LYS A 1 214 ? -3.796 -1.235 -20.667 1.00 59.97 214 LYS A CA 1
ATOM 1622 C C . LYS A 1 214 ? -3.705 0.293 -20.647 1.00 59.97 214 LYS A C 1
ATOM 1624 O O . LYS A 1 214 ? -4.735 0.968 -20.580 1.00 59.97 214 LYS A O 1
ATOM 1629 N N . SER A 1 215 ? -2.502 0.852 -20.754 1.00 49.72 215 SER A N 1
ATOM 1630 C CA . SER A 1 215 ? -2.290 2.241 -21.175 1.00 49.72 215 SER A CA 1
ATOM 1631 C C . SER A 1 215 ? -2.531 2.345 -22.680 1.00 49.72 215 SER A C 1
ATOM 1633 O O . SER A 1 215 ? -1.661 2.654 -23.483 1.00 49.72 215 SER A O 1
ATOM 1635 N N . GLY A 1 216 ? -3.762 2.044 -23.091 1.00 38.81 216 GLY A N 1
ATOM 1636 C CA . GLY A 1 216 ? -4.214 2.306 -24.444 1.00 38.81 216 GLY A CA 1
ATOM 1637 C C . GLY A 1 216 ? -4.563 3.780 -24.552 1.00 38.81 216 GLY A C 1
ATOM 1638 O O . GLY A 1 216 ? -5.630 4.193 -24.096 1.00 38.81 216 GLY A O 1
ATOM 1639 N N . ILE A 1 217 ? -3.696 4.575 -25.175 1.00 34.22 217 ILE A N 1
ATOM 1640 C CA . ILE A 1 217 ? -4.210 5.725 -25.910 1.00 34.22 217 ILE A CA 1
ATOM 1641 C C . ILE A 1 217 ? -4.974 5.128 -27.095 1.00 34.22 217 ILE A C 1
ATOM 1643 O O . ILE A 1 217 ? -4.375 4.713 -28.085 1.00 34.22 217 ILE A O 1
ATOM 1647 N N . ASP A 1 218 ? -6.296 5.033 -26.981 1.00 32.59 218 ASP A N 1
ATOM 1648 C CA . ASP A 1 218 ? -7.142 4.774 -28.141 1.00 32.59 218 ASP A CA 1
ATOM 1649 C C . ASP A 1 218 ? -7.208 6.068 -28.961 1.00 32.59 218 ASP A C 1
ATOM 1651 O O . ASP A 1 218 ? -8.059 6.927 -28.739 1.00 32.59 218 ASP A O 1
ATOM 1655 N N . ILE A 1 219 ? -6.246 6.248 -29.871 1.00 34.16 219 ILE A N 1
ATOM 1656 C CA . ILE A 1 219 ? -6.367 7.212 -30.974 1.00 34.16 219 ILE A CA 1
ATOM 1657 C C . ILE A 1 219 ? -6.936 6.489 -32.200 1.00 34.16 219 ILE A C 1
ATOM 1659 O O . ILE A 1 219 ? -6.476 6.675 -33.323 1.00 34.16 219 ILE A O 1
ATOM 1663 N N . GLY A 1 220 ? -7.942 5.638 -32.004 1.00 29.84 220 GLY A N 1
ATOM 1664 C CA . GLY A 1 220 ? -8.841 5.239 -33.070 1.00 29.84 220 GLY A CA 1
ATOM 1665 C C . GLY A 1 220 ? -9.733 6.416 -33.463 1.00 29.84 220 GLY A C 1
ATOM 1666 O O . GLY A 1 220 ? -10.882 6.512 -33.032 1.00 29.84 220 GLY A O 1
ATOM 1667 N N . ILE A 1 221 ? -9.238 7.303 -34.334 1.00 41.38 221 ILE A N 1
ATOM 1668 C CA . ILE A 1 221 ? -10.119 7.852 -35.372 1.00 41.38 221 ILE A CA 1
ATOM 1669 C C . ILE A 1 221 ? -10.505 6.635 -36.209 1.00 41.38 221 ILE A C 1
ATOM 1671 O O . ILE A 1 221 ? -9.699 6.128 -36.973 1.00 41.38 221 ILE A O 1
ATOM 1675 N N . ASP A 1 222 ? -11.640 6.040 -35.849 1.00 40.78 222 ASP A N 1
ATOM 1676 C CA . ASP A 1 222 ? -12.584 5.320 -36.705 1.00 40.78 222 ASP A CA 1
ATOM 1677 C C . ASP A 1 222 ? -13.512 4.514 -35.795 1.00 40.78 222 ASP A C 1
ATOM 1679 O O . ASP A 1 222 ? -13.248 3.392 -35.364 1.00 40.78 222 ASP A O 1
ATOM 1683 N N . GLY A 1 223 ? -14.629 5.149 -35.443 1.00 46.91 223 GLY A N 1
ATOM 1684 C CA . GLY A 1 223 ? -15.640 4.550 -34.593 1.00 46.91 223 GLY A CA 1
ATOM 1685 C C . GLY A 1 223 ? -16.217 3.278 -35.209 1.00 46.91 223 GLY A C 1
ATOM 1686 O O . GLY A 1 223 ? -16.790 3.327 -36.295 1.00 46.91 223 GLY A O 1
ATOM 1687 N N . ARG A 1 224 ? -16.138 2.166 -34.466 1.00 39.25 224 ARG A N 1
ATOM 1688 C CA . ARG A 1 224 ? -17.135 1.078 -34.405 1.00 39.25 224 ARG A CA 1
ATOM 1689 C C . ARG A 1 224 ? -16.715 0.007 -33.386 1.00 39.25 224 ARG A C 1
ATOM 1691 O O . ARG A 1 224 ? -15.858 -0.814 -33.654 1.00 39.25 224 ARG A O 1
ATOM 1698 N N . GLY A 1 225 ? -17.398 0.033 -32.240 1.00 35.56 225 GLY A N 1
ATOM 1699 C CA . GLY A 1 225 ? -17.959 -1.107 -31.498 1.00 35.56 225 GLY A CA 1
ATOM 1700 C C . GLY A 1 225 ? -17.147 -2.389 -31.256 1.00 35.56 225 GLY A C 1
ATOM 1701 O O . GLY A 1 225 ? -16.816 -3.122 -32.177 1.00 35.56 225 GLY A O 1
ATOM 1702 N N . GLY A 1 226 ? -17.072 -2.784 -29.980 1.00 31.55 226 GLY A N 1
ATOM 1703 C CA . GLY A 1 226 ? -16.911 -4.190 -29.597 1.00 31.55 226 GLY A CA 1
ATOM 1704 C C . GLY A 1 226 ? -16.474 -4.387 -28.149 1.00 31.55 226 GLY A C 1
ATOM 1705 O O . GLY A 1 226 ? -15.287 -4.371 -27.852 1.00 31.55 226 GLY A O 1
ATOM 1706 N N . ARG A 1 227 ? -17.424 -4.610 -27.231 1.00 36.12 227 ARG A N 1
ATOM 1707 C CA . ARG A 1 227 ? -17.124 -5.138 -25.887 1.00 36.12 227 ARG A CA 1
ATOM 1708 C C . ARG A 1 227 ? -16.485 -6.532 -26.028 1.00 36.12 227 ARG A C 1
ATOM 1710 O O . ARG A 1 227 ? -17.109 -7.374 -26.675 1.00 36.12 227 ARG A O 1
ATOM 1717 N N . PRO A 1 228 ? -15.334 -6.839 -25.405 1.00 39.44 228 PRO A N 1
ATOM 1718 C CA . PRO A 1 228 ? -14.862 -8.215 -25.333 1.00 39.44 228 PRO A CA 1
ATOM 1719 C C . PRO A 1 228 ? -15.774 -9.027 -24.409 1.00 39.44 228 PRO A C 1
ATOM 1721 O O . PRO A 1 228 ? -15.977 -8.686 -23.243 1.00 39.44 228 PRO A O 1
ATOM 1724 N N . ASN A 1 229 ? -16.344 -10.094 -24.959 1.00 33.06 229 ASN A N 1
ATOM 1725 C CA . ASN A 1 229 ? -17.118 -11.095 -24.238 1.00 33.06 229 ASN A CA 1
ATOM 1726 C C . ASN A 1 229 ? -16.174 -11.882 -23.313 1.00 33.06 229 ASN A C 1
ATOM 1728 O O . ASN A 1 229 ? -15.137 -12.367 -23.762 1.00 33.06 229 ASN A O 1
ATOM 1732 N N . ILE A 1 230 ? -16.534 -12.041 -22.038 1.00 38.78 230 ILE A N 1
ATOM 1733 C CA . ILE A 1 230 ? -15.816 -12.933 -21.119 1.00 38.78 230 ILE A CA 1
ATOM 1734 C C . ILE A 1 230 ? -16.111 -14.370 -21.556 1.00 38.78 230 ILE A C 1
ATOM 1736 O O . ILE A 1 230 ? -17.210 -14.886 -21.342 1.00 38.78 230 ILE A O 1
ATOM 1740 N N . GLN A 1 231 ? -15.137 -15.021 -22.186 1.00 33.97 231 GLN A N 1
ATOM 1741 C CA . GLN A 1 231 ? -15.231 -16.431 -22.542 1.00 33.97 231 GLN A CA 1
ATOM 1742 C C . GLN A 1 231 ? -15.059 -17.282 -21.274 1.00 33.97 231 GLN A C 1
ATOM 1744 O O . GLN A 1 231 ? -13.960 -17.446 -20.752 1.00 33.97 231 GLN A O 1
ATOM 1749 N N . ARG A 1 232 ? -16.176 -17.812 -20.756 1.00 35.19 232 ARG A N 1
ATOM 1750 C CA . ARG A 1 232 ? -16.182 -18.886 -19.751 1.00 35.19 232 ARG A CA 1
ATOM 1751 C C . ARG A 1 232 ? -15.549 -20.135 -20.361 1.00 35.19 232 ARG A C 1
ATOM 1753 O O . ARG A 1 232 ? -16.174 -20.763 -21.211 1.00 35.19 232 ARG A O 1
ATOM 1760 N N . ASN A 1 233 ? -14.383 -20.546 -19.872 1.00 34.97 233 ASN A N 1
ATOM 1761 C CA . ASN A 1 233 ? -13.901 -21.905 -20.096 1.00 34.97 233 ASN A CA 1
ATOM 1762 C C . ASN A 1 233 ? -14.435 -22.837 -19.004 1.00 34.97 233 ASN A C 1
ATOM 1764 O O . ASN A 1 233 ? -14.050 -22.763 -17.839 1.00 34.97 233 ASN A O 1
ATOM 1768 N N . GLN A 1 234 ? -15.338 -23.728 -19.410 1.00 42.72 234 GLN A N 1
ATOM 1769 C CA . GLN A 1 234 ? -15.586 -24.989 -18.727 1.00 42.72 234 GLN A CA 1
ATOM 1770 C C . GLN A 1 234 ? -14.427 -25.936 -19.043 1.00 42.72 234 GLN A C 1
ATOM 1772 O O . GLN A 1 234 ? -14.337 -26.438 -20.159 1.00 42.72 234 GLN A O 1
ATOM 1777 N N . THR A 1 235 ? -13.568 -26.228 -18.068 1.00 36.16 235 THR A N 1
ATOM 1778 C CA . THR A 1 235 ? -12.852 -27.514 -18.020 1.00 36.16 235 THR A CA 1
ATOM 1779 C C . THR A 1 235 ? -12.491 -27.848 -16.570 1.00 36.16 235 THR A C 1
ATOM 1781 O O . THR A 1 235 ? -11.360 -27.691 -16.125 1.00 36.16 235 THR A O 1
ATOM 1784 N N . ILE A 1 236 ? -13.488 -28.297 -15.800 1.00 44.75 236 ILE A N 1
ATOM 1785 C CA . ILE A 1 236 ? -13.268 -29.011 -14.533 1.00 44.75 236 ILE A CA 1
ATOM 1786 C C . ILE A 1 236 ? -13.145 -30.494 -14.889 1.00 44.75 236 ILE A C 1
ATOM 1788 O O . ILE A 1 236 ? -14.127 -31.224 -14.856 1.00 44.75 236 ILE A O 1
ATOM 1792 N N . GLN A 1 237 ? -11.957 -30.917 -15.317 1.00 40.28 237 GLN A N 1
ATOM 1793 C CA . GLN A 1 237 ? -11.517 -32.320 -15.338 1.00 40.28 237 GLN A CA 1
ATOM 1794 C C . GLN A 1 237 ? -10.022 -32.322 -15.685 1.00 40.28 237 GLN A C 1
ATOM 1796 O O . GLN A 1 237 ? -9.642 -32.312 -16.849 1.00 40.28 237 GLN A O 1
ATOM 1801 N N . GLY A 1 238 ? -9.163 -32.236 -14.664 1.00 40.56 238 GLY A N 1
ATOM 1802 C CA . GLY A 1 238 ? -7.707 -32.323 -14.852 1.00 40.56 238 GLY A CA 1
ATOM 1803 C C . GLY A 1 238 ? -6.846 -31.741 -13.726 1.00 40.56 238 GLY A C 1
ATOM 1804 O O . GLY A 1 238 ? -5.689 -32.123 -13.583 1.00 40.56 238 GLY A O 1
ATOM 1805 N N . ALA A 1 239 ? -7.384 -30.869 -12.872 1.00 43.22 239 ALA A N 1
ATOM 1806 C CA . ALA A 1 239 ? -6.612 -30.226 -11.806 1.00 43.22 239 ALA A CA 1
ATOM 1807 C C . ALA A 1 239 ? -6.528 -31.089 -10.529 1.00 43.22 239 ALA A C 1
ATOM 1809 O O . ALA A 1 239 ? -7.087 -30.738 -9.496 1.00 43.22 239 ALA A O 1
ATOM 1810 N N . ALA A 1 240 ? -5.845 -32.233 -10.603 1.00 43.75 240 ALA A N 1
ATOM 1811 C CA . ALA A 1 240 ? -5.477 -33.032 -9.423 1.00 43.75 240 ALA A CA 1
ATOM 1812 C C . ALA A 1 240 ? -3.993 -33.459 -9.406 1.00 43.75 240 ALA A C 1
ATOM 1814 O O . ALA A 1 240 ? -3.596 -34.248 -8.556 1.00 43.75 240 ALA A O 1
ATOM 1815 N N . GLY A 1 241 ? -3.165 -32.945 -10.326 1.00 47.44 241 GLY A N 1
ATOM 1816 C CA . GLY A 1 241 ? -1.776 -33.396 -10.492 1.00 47.44 241 GLY A CA 1
ATOM 1817 C C . GLY A 1 241 ? -0.678 -32.513 -9.892 1.00 47.44 241 GLY A C 1
ATOM 1818 O O . GLY A 1 241 ? 0.373 -33.041 -9.565 1.00 47.44 241 GLY A O 1
ATOM 1819 N N . ASN A 1 242 ? -0.886 -31.203 -9.710 1.00 47.97 242 ASN A N 1
ATOM 1820 C CA . ASN A 1 242 ? 0.244 -30.267 -9.528 1.00 47.97 242 ASN A CA 1
ATOM 1821 C C . ASN A 1 242 ? 0.156 -29.370 -8.283 1.00 47.97 242 ASN A C 1
ATOM 1823 O O . ASN A 1 242 ? 0.749 -28.299 -8.249 1.00 47.97 242 ASN A O 1
ATOM 1827 N N . ILE A 1 243 ? -0.561 -29.794 -7.240 1.00 46.66 243 ILE A N 1
ATOM 1828 C CA . ILE A 1 243 ? -0.698 -29.000 -6.003 1.00 46.66 243 ILE A CA 1
ATOM 1829 C C . ILE A 1 243 ? 0.637 -28.927 -5.227 1.00 46.66 243 ILE A C 1
ATOM 1831 O O . ILE A 1 243 ? 0.901 -27.928 -4.560 1.00 46.66 243 ILE A O 1
ATOM 1835 N N . GLY A 1 244 ? 1.511 -29.934 -5.364 1.00 39.59 244 GLY A N 1
ATOM 1836 C CA . GLY A 1 244 ? 2.797 -30.008 -4.654 1.00 39.59 244 GLY A CA 1
ATOM 1837 C C . GLY A 1 244 ? 3.834 -28.961 -5.081 1.00 39.59 244 GLY A C 1
ATOM 1838 O O . GLY A 1 244 ? 4.527 -28.409 -4.227 1.00 39.59 244 GLY A O 1
ATOM 1839 N N . ASP A 1 245 ? 3.896 -28.621 -6.371 1.00 43.19 245 ASP A N 1
ATOM 1840 C CA . ASP A 1 245 ? 4.927 -27.713 -6.897 1.00 43.19 245 ASP A CA 1
ATOM 1841 C C . ASP A 1 245 ? 4.557 -26.230 -6.720 1.00 43.19 245 ASP A C 1
ATOM 1843 O O . ASP A 1 245 ? 5.421 -25.395 -6.442 1.00 43.19 245 ASP A O 1
ATOM 1847 N N . THR A 1 246 ? 3.263 -25.891 -6.758 1.00 49.38 246 THR A N 1
ATOM 1848 C CA . THR A 1 246 ? 2.762 -24.536 -6.452 1.00 49.38 246 THR A CA 1
ATOM 1849 C C . THR A 1 246 ? 2.887 -24.159 -4.973 1.00 49.38 246 THR A C 1
ATOM 1851 O O . THR A 1 246 ? 3.118 -22.992 -4.661 1.00 49.38 246 THR A O 1
ATOM 1854 N N . LEU A 1 247 ? 2.806 -25.125 -4.050 1.00 41.00 247 LEU A N 1
ATOM 1855 C CA . LEU A 1 247 ? 2.954 -24.869 -2.609 1.00 41.00 247 LEU A CA 1
ATOM 1856 C C . LEU A 1 247 ? 4.409 -24.557 -2.216 1.00 41.00 247 LEU A C 1
ATOM 1858 O O . LEU A 1 247 ? 4.644 -23.703 -1.361 1.00 41.00 247 LEU A O 1
ATOM 1862 N N . ASN A 1 248 ? 5.389 -25.169 -2.890 1.00 37.62 248 ASN A N 1
ATOM 1863 C CA . ASN A 1 248 ? 6.810 -24.870 -2.678 1.00 37.62 248 ASN A CA 1
ATOM 1864 C C . ASN A 1 248 ? 7.231 -23.513 -3.278 1.00 37.62 248 ASN A C 1
ATOM 1866 O O . ASN A 1 248 ? 8.095 -22.829 -2.726 1.00 37.62 248 ASN A O 1
ATOM 1870 N N . SER A 1 249 ? 6.603 -23.083 -4.378 1.00 41.88 249 SER A N 1
ATOM 1871 C CA . SER A 1 249 ? 6.819 -21.752 -4.966 1.00 41.88 249 SER A CA 1
ATOM 1872 C C . SER A 1 249 ? 6.195 -20.637 -4.115 1.00 41.88 249 SER A C 1
ATOM 1874 O O . SER A 1 249 ? 6.859 -19.629 -3.869 1.00 41.88 249 SER A O 1
ATOM 1876 N N . ALA A 1 250 ? 4.974 -20.832 -3.607 1.00 43.22 250 ALA A N 1
ATOM 1877 C CA . ALA A 1 250 ? 4.326 -19.892 -2.693 1.00 43.22 250 ALA A CA 1
ATOM 1878 C C . ALA A 1 250 ? 5.098 -19.763 -1.368 1.00 43.22 250 ALA A C 1
ATOM 1880 O O . ALA A 1 250 ? 5.299 -18.653 -0.879 1.00 43.22 250 ALA A O 1
ATOM 1881 N N . GLY A 1 251 ? 5.620 -20.876 -0.836 1.00 36.47 251 GLY A N 1
ATOM 1882 C CA . GLY A 1 251 ? 6.453 -20.888 0.371 1.00 36.47 251 GLY A CA 1
ATOM 1883 C C . GLY A 1 251 ? 7.734 -20.058 0.238 1.00 36.47 251 GLY A C 1
ATOM 1884 O O . GLY A 1 251 ? 8.025 -19.246 1.110 1.00 36.47 251 GLY A O 1
ATOM 1885 N N . ASN A 1 252 ? 8.457 -20.176 -0.882 1.00 41.28 252 ASN A N 1
ATOM 1886 C CA . ASN A 1 252 ? 9.689 -19.410 -1.128 1.00 41.28 252 ASN A CA 1
ATOM 1887 C C . ASN A 1 252 ? 9.442 -17.912 -1.372 1.00 41.28 252 ASN A C 1
ATOM 1889 O O . ASN A 1 252 ? 10.281 -17.072 -1.040 1.00 41.28 252 ASN A O 1
ATOM 1893 N N . VAL A 1 253 ? 8.297 -17.562 -1.955 1.00 48.16 253 VAL A N 1
ATOM 1894 C CA . VAL A 1 253 ? 7.894 -16.170 -2.185 1.00 48.16 253 VAL A CA 1
ATOM 1895 C C . VAL A 1 253 ? 7.445 -15.521 -0.873 1.00 48.16 253 VAL A C 1
ATOM 1897 O O . VAL A 1 253 ? 7.900 -14.426 -0.554 1.00 48.16 253 VAL A O 1
ATOM 1900 N N . LEU A 1 254 ? 6.665 -16.228 -0.049 1.00 39.75 254 LEU A N 1
ATOM 1901 C CA . LEU A 1 254 ? 6.294 -15.794 1.303 1.00 39.75 254 LEU A CA 1
ATOM 1902 C C . LEU A 1 254 ? 7.512 -15.670 2.230 1.00 39.75 254 LEU A C 1
ATOM 1904 O O . LEU A 1 254 ? 7.557 -14.750 3.040 1.00 39.75 254 LEU A O 1
ATOM 1908 N N . GLU A 1 255 ? 8.535 -16.520 2.085 1.00 40.31 255 GLU A N 1
ATOM 1909 C CA . GLU A 1 255 ? 9.792 -16.379 2.832 1.00 40.31 255 GLU A CA 1
ATOM 1910 C C . GLU A 1 255 ? 10.604 -15.153 2.374 1.00 40.31 255 GLU A C 1
ATOM 1912 O O . GLU A 1 255 ? 11.235 -14.491 3.196 1.00 40.31 255 GLU A O 1
ATOM 1917 N N . ARG A 1 256 ? 10.557 -14.790 1.082 1.00 49.69 256 ARG A N 1
ATOM 1918 C CA . ARG A 1 256 ? 11.162 -13.552 0.554 1.00 49.69 256 ARG A CA 1
ATOM 1919 C C . ARG A 1 256 ? 10.396 -12.295 0.974 1.00 49.69 256 ARG A C 1
ATOM 1921 O O . ARG A 1 256 ? 11.039 -11.309 1.318 1.00 49.69 256 ARG A O 1
ATOM 1928 N N . PHE A 1 257 ? 9.064 -12.347 1.034 1.00 43.59 257 PHE A N 1
ATOM 1929 C CA . PHE A 1 257 ? 8.231 -11.270 1.584 1.00 43.59 257 PHE A CA 1
ATOM 1930 C C . PHE A 1 257 ? 8.384 -11.140 3.105 1.00 43.59 257 PHE A C 1
ATOM 1932 O O . PHE A 1 257 ? 8.497 -10.034 3.617 1.00 43.59 257 PHE A O 1
ATOM 1939 N N . SER A 1 258 ? 8.511 -12.251 3.836 1.00 40.28 258 SER A N 1
ATOM 1940 C CA . SER A 1 258 ? 8.829 -12.233 5.270 1.00 40.28 258 SER A CA 1
ATOM 1941 C C . SER A 1 258 ? 10.265 -11.764 5.546 1.00 40.28 258 SER A C 1
ATOM 1943 O O . SER A 1 258 ? 10.536 -11.249 6.629 1.00 40.28 258 SER A O 1
ATOM 1945 N N . ARG A 1 259 ? 11.183 -11.917 4.577 1.00 38.53 259 ARG A N 1
ATOM 1946 C CA . ARG A 1 259 ? 12.536 -11.329 4.572 1.00 38.53 259 ARG A CA 1
ATOM 1947 C C . ARG A 1 259 ? 12.592 -9.924 3.974 1.00 38.53 259 ARG A C 1
ATOM 1949 O O . ARG A 1 259 ? 13.677 -9.351 3.931 1.00 38.53 259 ARG A O 1
ATOM 1956 N N . MET A 1 260 ? 11.455 -9.320 3.624 1.00 40.31 260 MET A N 1
ATOM 1957 C CA . MET A 1 260 ? 11.344 -7.887 3.317 1.00 40.31 260 MET A CA 1
ATOM 1958 C C . MET A 1 260 ? 11.478 -7.018 4.582 1.00 40.31 260 MET A C 1
ATOM 1960 O O . MET A 1 260 ? 11.039 -5.877 4.634 1.00 40.31 260 MET A O 1
ATOM 1964 N N . THR A 1 261 ? 12.136 -7.556 5.611 1.00 41.84 261 THR A N 1
ATOM 1965 C CA . THR A 1 261 ? 12.902 -6.805 6.595 1.00 41.84 261 THR A CA 1
ATOM 1966 C C . THR A 1 261 ? 13.964 -6.010 5.826 1.00 41.84 261 THR A C 1
ATOM 1968 O O . THR A 1 261 ? 15.063 -6.514 5.581 1.00 41.84 261 THR A O 1
ATOM 1971 N N . LEU A 1 262 ? 13.611 -4.810 5.362 1.00 44.31 262 LEU A N 1
ATOM 1972 C CA . LEU A 1 262 ? 14.522 -3.900 4.674 1.00 44.31 262 LEU A CA 1
ATOM 1973 C C . LEU A 1 262 ? 15.792 -3.759 5.532 1.00 44.31 262 LEU A C 1
ATOM 1975 O O . LEU A 1 262 ? 15.776 -3.299 6.675 1.00 44.31 262 LEU A O 1
ATOM 1979 N N . ARG A 1 263 ? 16.894 -4.328 5.033 1.00 36.25 263 ARG A N 1
ATOM 1980 C CA . ARG A 1 263 ? 18.181 -4.288 5.724 1.00 36.25 263 ARG A CA 1
ATOM 1981 C C . ARG A 1 263 ? 18.774 -2.890 5.556 1.00 36.25 263 ARG A C 1
ATOM 1983 O O . ARG A 1 263 ? 18.717 -2.333 4.466 1.00 36.25 263 ARG A O 1
ATOM 1990 N N . ARG A 1 264 ? 19.330 -2.404 6.670 1.00 34.62 264 ARG A N 1
ATOM 1991 C CA . ARG A 1 264 ? 20.129 -1.178 6.835 1.00 34.62 264 ARG A CA 1
ATOM 1992 C C . ARG A 1 264 ? 21.031 -0.839 5.656 1.00 34.62 264 ARG A C 1
ATOM 1994 O O . ARG A 1 264 ? 21.687 -1.776 5.146 1.00 34.62 264 ARG A O 1
#

Mean predicted aligned error: 13.77 Å

Foldseek 3Di:
DWAWDDDPQFKIKIAAAALDFKKKFFPPFWPDKDAFKDKAWPDPDPDDDDPPDLCVPADDDDCPPPTTMIIMGGGHGMMTMGGDPSFGKAKAFDAAFWKKKFQRVFWGMWTPQWDWDWDFPDPPDDDPDTRIIIMTHGNHGNTMTMTTARPDKDKDWPQDKAQPQFWTMKTDDFFDKDWDPPVPPVDPDDDPTRIIGGGHDGLMMTITHPDGDPSDPPPPPPDDDDDDDDDDDDDPDDPPPCPVPVVVVVVVSVVVSVVSPRDD